Protein AF-A0A402ADV4-F1 (afdb_monomer)

Sequence (182 aa):
MGKEIWRKRLAYVRDQWCAYPAPERFPRTRKFWLVTGLITLAVICFCIFYISYMGARHVAFQTNAEDFGIMDQSIWNTAHGNLLHDTICNILNDTNCASPNGYVRFAIHLEPILFPISWLYLIWSDPRILFVVQTVIVALGAYPAYWLARLRLRNEWLAGAFALLYLIYPASYRLRRQISMR

Nearest PDB structures (foldseek):
  4bjn-assembly4_E  TM=2.675E-01  e=9.757E+00  Melampsora lini

Structure (mmCIF, N/CA/C/O backbone):
data_AF-A0A402ADV4-F1
#
_entry.id   AF-A0A402ADV4-F1
#
loop_
_atom_site.group_PDB
_atom_site.id
_atom_site.type_symbol
_atom_site.label_atom_id
_atom_site.label_alt_id
_atom_site.label_comp_id
_atom_site.label_asym_id
_atom_site.label_entity_id
_atom_site.label_seq_id
_atom_site.pdbx_PDB_ins_code
_atom_site.Cartn_x
_atom_site.Cartn_y
_atom_site.Cartn_z
_atom_site.occupancy
_atom_site.B_iso_or_equiv
_atom_site.auth_seq_id
_atom_site.auth_comp_id
_atom_site.auth_asym_id
_atom_site.auth_atom_id
_atom_site.pdbx_PDB_model_num
ATOM 1 N N . MET A 1 1 ? 11.167 42.720 13.199 1.00 60.47 1 MET A N 1
ATOM 2 C CA . MET A 1 1 ? 10.106 41.790 13.660 1.00 60.47 1 MET A CA 1
ATOM 3 C C . MET A 1 1 ? 10.419 41.375 15.098 1.00 60.47 1 MET A C 1
ATOM 5 O O . MET A 1 1 ? 11.482 40.816 15.329 1.00 60.47 1 MET A O 1
ATOM 9 N N . GLY A 1 2 ? 9.600 41.782 16.076 1.00 80.44 2 GLY A N 1
ATOM 10 C CA . GLY A 1 2 ? 9.984 41.815 17.499 1.00 80.44 2 GLY A CA 1
ATOM 11 C C . GLY A 1 2 ? 9.963 40.457 18.212 1.00 80.44 2 GLY A C 1
ATOM 12 O O . GLY A 1 2 ? 9.077 39.640 17.965 1.00 80.44 2 GLY A O 1
ATOM 13 N N . LYS A 1 3 ? 10.912 40.242 19.137 1.00 77.81 3 LYS A N 1
ATOM 14 C CA . LYS A 1 3 ? 11.055 39.034 19.984 1.00 77.81 3 LYS A CA 1
ATOM 15 C C . LYS A 1 3 ? 9.744 38.605 20.667 1.00 77.81 3 LYS A C 1
ATOM 17 O O . LYS A 1 3 ? 9.488 37.414 20.818 1.00 77.81 3 LYS A O 1
ATOM 22 N N . GLU A 1 4 ? 8.883 39.564 20.998 1.00 80.44 4 GLU A N 1
ATOM 23 C CA . GLU A 1 4 ? 7.564 39.336 21.600 1.00 80.44 4 GLU A CA 1
ATOM 24 C C . GLU A 1 4 ? 6.591 38.548 20.703 1.00 80.44 4 GLU A C 1
ATOM 26 O O . GLU A 1 4 ? 5.821 37.723 21.193 1.00 80.44 4 GLU A O 1
ATOM 31 N N . ILE A 1 5 ? 6.652 38.720 19.378 1.00 84.94 5 ILE A N 1
ATOM 32 C CA . ILE A 1 5 ? 5.797 37.973 18.438 1.00 84.94 5 ILE A CA 1
ATOM 33 C C . ILE A 1 5 ? 6.217 36.500 18.396 1.00 84.94 5 ILE A C 1
ATOM 35 O O . ILE A 1 5 ? 5.371 35.605 18.433 1.00 84.94 5 ILE A O 1
ATOM 39 N N . TRP A 1 6 ? 7.526 36.242 18.364 1.00 84.31 6 TRP A N 1
ATOM 40 C CA . TRP A 1 6 ? 8.075 34.885 18.377 1.00 84.31 6 TRP A CA 1
ATOM 41 C C . TRP A 1 6 ? 7.758 34.152 19.676 1.00 84.31 6 TRP A C 1
ATOM 43 O O . TRP A 1 6 ? 7.373 32.987 19.647 1.00 84.31 6 TRP A O 1
ATOM 53 N N . ARG A 1 7 ? 7.822 34.855 20.808 1.00 83.50 7 ARG A N 1
ATOM 54 C CA . ARG A 1 7 ? 7.478 34.309 22.123 1.00 83.50 7 ARG A CA 1
ATOM 55 C C . ARG A 1 7 ? 5.999 33.913 22.218 1.00 83.50 7 ARG A C 1
ATOM 57 O O . ARG A 1 7 ? 5.700 32.818 22.688 1.00 83.50 7 ARG A O 1
ATOM 64 N N . LYS A 1 8 ? 5.084 34.741 21.697 1.00 81.56 8 LYS A N 1
ATOM 65 C CA . LYS A 1 8 ? 3.647 34.414 21.616 1.00 81.56 8 LYS A CA 1
ATOM 66 C C . LYS A 1 8 ? 3.360 33.247 20.672 1.00 81.56 8 LYS A C 1
ATOM 68 O O . LYS A 1 8 ? 2.574 32.375 21.022 1.00 81.56 8 LYS A O 1
ATOM 73 N N . ARG A 1 9 ? 4.015 33.191 19.505 1.00 83.25 9 ARG A N 1
ATOM 74 C CA . ARG A 1 9 ? 3.869 32.067 18.562 1.00 83.25 9 ARG A CA 1
ATOM 75 C C . ARG A 1 9 ? 4.364 30.753 19.157 1.00 83.25 9 ARG A C 1
ATOM 77 O O . ARG A 1 9 ? 3.672 29.753 19.040 1.00 83.25 9 ARG A O 1
ATOM 84 N N . LEU A 1 10 ? 5.515 30.757 19.826 1.00 84.88 10 LEU A N 1
ATOM 85 C CA . LEU A 1 10 ? 6.048 29.566 20.491 1.00 84.88 10 LEU A CA 1
ATOM 86 C C . LEU A 1 10 ? 5.144 29.098 21.636 1.00 84.88 10 LEU A C 1
ATOM 88 O O . LEU A 1 10 ? 4.907 27.902 21.760 1.00 84.88 10 LEU A O 1
ATOM 92 N N . ALA A 1 11 ? 4.601 30.026 22.430 1.00 79.31 11 ALA A N 1
ATOM 93 C CA . ALA A 1 11 ? 3.640 29.700 23.481 1.00 79.31 11 ALA A CA 1
ATOM 94 C C . ALA A 1 11 ? 2.332 29.132 22.910 1.00 79.31 11 ALA A C 1
ATOM 96 O O . ALA A 1 11 ? 1.868 28.107 23.388 1.00 79.31 11 ALA A O 1
ATOM 97 N N . TYR A 1 12 ? 1.787 29.734 21.849 1.00 78.31 12 TYR A N 1
ATOM 98 C CA . TYR A 1 12 ? 0.582 29.242 21.177 1.00 78.31 12 TYR A CA 1
ATOM 99 C C . TYR A 1 12 ? 0.785 27.846 20.581 1.00 78.31 12 TYR A C 1
ATOM 101 O O . TYR A 1 12 ? -0.037 26.963 20.791 1.00 78.31 12 TYR A O 1
ATOM 109 N N . VAL A 1 13 ? 1.908 27.628 19.887 1.00 76.94 13 VAL A N 1
ATOM 110 C CA . VAL A 1 13 ? 2.266 26.316 19.339 1.00 76.94 13 VAL A CA 1
ATOM 111 C C . VAL A 1 13 ? 2.387 25.306 20.477 1.00 76.94 13 VAL A C 1
ATOM 113 O O . VAL A 1 13 ? 1.704 24.289 20.445 1.00 76.94 13 VAL A O 1
ATOM 116 N N . ARG A 1 14 ? 3.174 25.597 21.520 1.00 75.19 14 ARG A N 1
ATOM 117 C CA . ARG A 1 14 ? 3.322 24.728 22.699 1.00 75.19 14 ARG A CA 1
ATOM 118 C C . ARG A 1 14 ? 1.971 24.382 23.328 1.00 75.19 14 ARG A C 1
ATOM 120 O O . ARG A 1 14 ? 1.709 23.210 23.564 1.00 75.19 14 ARG A O 1
ATOM 127 N N . ASP A 1 15 ? 1.121 25.372 23.570 1.00 74.12 15 ASP A N 1
ATOM 128 C CA . ASP A 1 15 ? -0.180 25.165 24.205 1.00 74.12 15 ASP A CA 1
ATOM 129 C C . ASP A 1 15 ? -1.119 24.352 23.299 1.00 74.12 15 ASP A C 1
ATOM 131 O O . ASP A 1 15 ? -1.855 23.507 23.795 1.00 74.12 15 ASP A O 1
ATOM 135 N N . GLN A 1 16 ? -1.034 24.505 21.974 1.00 69.38 16 GLN A N 1
ATOM 136 C CA . GLN A 1 16 ? -1.775 23.683 21.013 1.00 69.38 16 GLN A CA 1
ATOM 137 C C . GLN A 1 16 ? -1.302 22.218 21.002 1.00 69.38 16 GLN A C 1
ATOM 139 O O . GLN A 1 16 ? -2.129 21.315 20.875 1.00 69.38 16 GLN A O 1
ATOM 144 N N . TRP A 1 17 ? -0.002 21.966 21.196 1.00 60.28 17 TRP A N 1
ATOM 145 C CA . TRP A 1 17 ? 0.539 20.614 21.401 1.00 60.28 17 TRP A CA 1
ATOM 146 C C . TRP A 1 17 ? 0.170 20.039 22.780 1.00 60.28 17 TRP A C 1
ATOM 148 O O . TRP A 1 17 ? -0.055 18.837 22.891 1.00 60.28 17 TRP A O 1
ATOM 158 N N . CYS A 1 18 ? 0.060 20.873 23.819 1.00 62.59 18 CYS A N 1
ATOM 159 C CA . CYS A 1 18 ? -0.344 20.462 25.169 1.00 62.59 18 CYS A CA 1
ATOM 160 C C . CYS A 1 18 ? -1.867 20.295 25.343 1.00 62.59 18 CY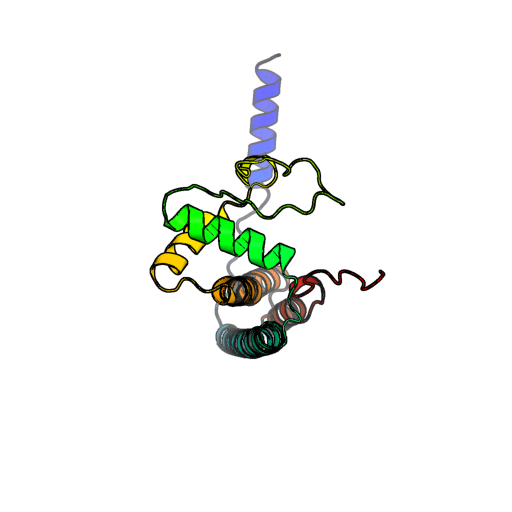S A C 1
ATOM 162 O O . CYS A 1 18 ? -2.293 19.571 26.240 1.00 62.59 18 CYS A O 1
ATOM 164 N N . ALA A 1 19 ? -2.688 20.930 24.501 1.00 64.50 19 ALA A N 1
ATOM 165 C CA . ALA A 1 19 ? -4.151 20.894 24.585 1.00 64.50 19 ALA A CA 1
ATOM 166 C C . ALA A 1 19 ? -4.765 19.540 24.193 1.00 64.50 19 ALA A C 1
ATOM 168 O O . ALA A 1 19 ? -5.925 19.280 24.509 1.00 64.50 19 ALA A O 1
ATOM 169 N N . TYR A 1 20 ? -4.004 18.668 23.528 1.00 59.59 20 TYR A N 1
ATOM 170 C CA . TYR A 1 20 ? -4.417 17.296 23.252 1.00 59.59 20 TYR A CA 1
ATOM 171 C C . TYR A 1 20 ? -3.777 16.360 24.281 1.00 59.59 20 TYR A C 1
ATOM 173 O O . TYR A 1 20 ? -2.652 15.904 24.057 1.00 59.59 20 TYR A O 1
ATOM 181 N N . PRO A 1 21 ? -4.457 16.050 25.406 1.00 66.69 21 PRO A N 1
ATOM 182 C CA . PRO A 1 21 ? -3.961 15.030 26.317 1.00 66.69 21 PRO A CA 1
ATOM 183 C C . PRO A 1 21 ? -3.750 13.728 25.541 1.00 66.69 21 PRO A C 1
ATOM 185 O O . PRO A 1 21 ? -4.527 13.395 24.638 1.00 66.69 21 PRO A O 1
ATOM 188 N N . ALA A 1 22 ? -2.682 13.000 25.879 1.00 70.25 22 ALA A N 1
ATOM 189 C CA . ALA A 1 22 ? -2.403 11.709 25.265 1.00 70.25 22 ALA A CA 1
ATOM 190 C C . ALA A 1 22 ? -3.669 10.839 25.353 1.00 70.25 22 ALA A C 1
ATOM 192 O O . ALA A 1 22 ? -4.237 10.705 26.441 1.00 70.25 22 ALA A O 1
ATOM 193 N N . PRO A 1 23 ? -4.158 10.282 24.232 1.00 72.75 23 PRO A N 1
ATOM 194 C CA . PRO A 1 23 ? -5.447 9.622 24.235 1.00 72.75 23 PRO A CA 1
ATOM 195 C C . PRO A 1 23 ? -5.387 8.406 25.160 1.00 72.75 23 PRO A C 1
ATOM 197 O O . PRO A 1 23 ? -4.481 7.574 25.057 1.00 72.75 23 PRO A O 1
ATOM 200 N N . GLU A 1 24 ? -6.345 8.315 26.083 1.00 80.62 24 GLU A N 1
ATOM 201 C CA . GLU A 1 24 ? -6.355 7.244 27.076 1.00 80.62 24 GLU A CA 1
ATOM 202 C C . GLU A 1 24 ? -6.342 5.878 26.391 1.00 80.62 24 GLU A C 1
ATOM 204 O O . GLU A 1 24 ? -7.174 5.584 25.523 1.00 80.62 24 GLU A O 1
ATOM 209 N N . ARG A 1 25 ? -5.402 5.022 26.796 1.00 76.69 25 ARG A N 1
ATOM 210 C CA . ARG A 1 25 ? -5.227 3.695 26.204 1.00 76.69 25 ARG A CA 1
ATOM 211 C C . ARG A 1 25 ? -6.492 2.865 26.415 1.00 76.69 25 ARG A C 1
ATOM 213 O O . ARG A 1 25 ? -6.890 2.605 27.543 1.00 76.69 25 ARG A O 1
ATOM 220 N N . PHE A 1 26 ? -7.105 2.403 25.327 1.00 82.12 26 PHE A N 1
ATOM 221 C CA . PHE A 1 26 ? -8.254 1.501 25.408 1.00 82.12 26 PHE A CA 1
ATOM 222 C C . PHE A 1 26 ? -7.762 0.044 25.573 1.00 82.12 26 PHE A C 1
ATOM 224 O O . PHE A 1 26 ? -6.976 -0.420 24.734 1.00 82.12 26 PHE A O 1
ATOM 231 N N . PRO A 1 27 ? -8.166 -0.696 26.625 1.00 88.31 27 PRO A N 1
ATOM 232 C CA . PRO A 1 27 ? -7.537 -1.962 27.024 1.00 88.31 27 PRO A CA 1
ATOM 233 C C . PRO A 1 27 ? -7.735 -3.065 25.984 1.00 88.31 27 PRO A C 1
ATOM 235 O O . PRO A 1 27 ? -8.811 -3.181 25.409 1.00 88.31 27 PRO A O 1
ATOM 238 N N . ARG A 1 28 ? -6.725 -3.903 25.728 1.00 90.81 28 ARG A N 1
ATOM 239 C CA . ARG A 1 28 ? -6.827 -5.023 24.771 1.00 90.81 28 ARG A CA 1
ATOM 240 C C . ARG A 1 28 ? -7.586 -6.197 25.397 1.00 90.81 28 ARG A C 1
ATOM 242 O O . ARG A 1 28 ? -7.002 -7.026 26.084 1.00 90.81 28 ARG A O 1
ATOM 249 N N . THR A 1 29 ? -8.895 -6.249 25.174 1.00 93.94 29 THR A N 1
ATOM 250 C CA . THR A 1 29 ? -9.775 -7.326 25.661 1.00 93.94 29 THR A CA 1
ATOM 251 C C . THR A 1 29 ? -9.764 -8.547 24.727 1.00 93.94 29 THR A C 1
ATOM 253 O O . THR A 1 29 ? -9.159 -8.525 23.657 1.00 93.94 29 THR A O 1
ATOM 256 N N . ARG A 1 30 ? -10.489 -9.624 25.070 1.00 94.62 30 ARG A N 1
ATOM 257 C CA . ARG A 1 30 ? -10.718 -10.749 24.135 1.00 94.62 30 ARG A CA 1
ATOM 258 C C . ARG A 1 30 ? -11.369 -10.288 22.824 1.00 94.62 30 ARG A C 1
ATOM 260 O O . ARG A 1 30 ? -10.977 -10.749 21.758 1.00 94.62 30 ARG A O 1
ATOM 267 N N . LYS A 1 31 ? -12.304 -9.328 22.894 1.00 95.06 31 LYS A N 1
ATOM 268 C CA . LYS A 1 31 ? -12.960 -8.738 21.713 1.00 95.06 31 LYS A CA 1
ATOM 269 C C . LYS A 1 31 ? -11.948 -8.083 20.777 1.00 95.06 31 LYS A C 1
ATOM 271 O O . LYS A 1 31 ? -12.062 -8.237 19.570 1.00 95.06 31 LYS A O 1
ATOM 276 N N . PHE A 1 32 ? -10.931 -7.416 21.329 1.00 95.38 32 PHE A N 1
ATOM 277 C CA . PHE A 1 32 ? -9.872 -6.804 20.527 1.00 95.38 32 PHE A CA 1
ATOM 278 C C . PHE A 1 32 ? -9.153 -7.840 19.659 1.00 95.38 32 PHE A C 1
ATOM 280 O O . PHE A 1 32 ? -8.979 -7.605 18.465 1.00 95.38 32 PHE A O 1
ATOM 287 N N . TRP A 1 33 ? -8.767 -8.981 20.233 1.00 96.94 33 TRP A N 1
ATOM 288 C CA . TRP A 1 33 ? -8.066 -10.036 19.498 1.00 96.94 33 TRP A CA 1
ATOM 289 C C . TRP A 1 33 ? -8.965 -10.740 18.484 1.00 96.94 33 TRP A C 1
ATOM 291 O O . TRP A 1 33 ? -8.530 -10.968 17.360 1.00 96.94 33 TRP A O 1
ATOM 301 N N . LEU A 1 34 ? -10.228 -11.002 18.839 1.00 97.88 34 LEU A N 1
ATOM 302 C CA . LEU A 1 34 ? -11.211 -11.566 17.911 1.00 97.88 34 LEU A CA 1
ATOM 303 C C . LEU A 1 34 ? -11.426 -10.656 16.697 1.00 97.88 34 LEU A C 1
ATOM 305 O O . LEU A 1 34 ? -11.289 -11.105 15.565 1.00 97.88 34 LEU A O 1
ATOM 309 N N . VAL A 1 35 ? -11.696 -9.366 16.919 1.00 97.31 35 VAL A N 1
ATOM 310 C CA . VAL A 1 35 ? -11.907 -8.409 15.822 1.00 97.31 35 VAL A CA 1
ATOM 311 C C . VAL A 1 35 ? -10.633 -8.220 15.000 1.00 97.31 35 VAL A C 1
ATOM 313 O O . VAL A 1 35 ? -10.707 -8.166 13.778 1.00 97.31 35 VAL A O 1
ATOM 316 N N . THR A 1 36 ? -9.460 -8.190 15.638 1.00 97.38 36 THR A N 1
ATOM 317 C CA . THR A 1 36 ? -8.183 -8.127 14.909 1.00 97.38 36 THR A CA 1
ATOM 318 C C . THR A 1 36 ? -8.008 -9.349 14.011 1.00 97.38 36 THR A C 1
ATOM 320 O O . THR A 1 36 ? -7.663 -9.182 12.849 1.00 97.38 36 THR A O 1
ATOM 323 N N . GLY A 1 37 ? -8.313 -10.555 14.502 1.00 98.25 37 GLY A N 1
ATOM 324 C CA . GLY A 1 37 ? -8.269 -11.779 13.698 1.00 98.25 37 GLY A CA 1
ATOM 325 C C . GLY A 1 37 ? -9.229 -11.744 12.505 1.00 98.25 37 GLY A C 1
ATOM 326 O O . GLY A 1 37 ? -8.840 -12.119 11.401 1.00 98.25 37 GLY A O 1
ATOM 327 N N . LEU A 1 38 ? -10.447 -11.221 12.690 1.00 98.25 38 LEU A N 1
ATOM 328 C CA . LEU A 1 38 ? -11.406 -11.027 11.594 1.00 98.25 38 LEU A CA 1
ATOM 329 C C . LEU A 1 38 ? -10.898 -10.020 10.550 1.00 98.25 38 LEU A C 1
ATOM 331 O O . LEU A 1 38 ? -11.041 -10.254 9.353 1.00 98.25 38 LEU A O 1
ATOM 335 N N . ILE A 1 39 ? -10.269 -8.926 10.988 1.00 98.00 39 ILE A N 1
ATOM 336 C CA . ILE A 1 39 ? -9.648 -7.945 10.086 1.00 98.00 39 ILE A CA 1
ATOM 337 C C . ILE A 1 39 ? -8.476 -8.578 9.337 1.00 98.00 39 ILE A C 1
ATOM 339 O O . ILE A 1 39 ? -8.375 -8.403 8.128 1.00 98.00 39 ILE A O 1
ATOM 343 N N . THR A 1 40 ? -7.614 -9.340 10.013 1.00 98.44 40 THR A N 1
ATOM 344 C CA . THR A 1 40 ? -6.503 -10.051 9.367 1.00 98.44 40 THR A CA 1
ATOM 345 C C . THR A 1 40 ? -7.014 -11.017 8.304 1.00 98.44 40 THR A C 1
ATOM 347 O O . THR A 1 40 ? -6.478 -11.032 7.198 1.00 98.44 40 THR A O 1
ATOM 350 N N . LEU A 1 41 ? -8.079 -11.770 8.592 1.00 98.44 41 LEU A N 1
ATOM 351 C CA . LEU A 1 41 ? -8.715 -12.638 7.604 1.00 98.44 41 LEU A CA 1
ATOM 352 C C . LEU A 1 41 ? -9.226 -11.832 6.401 1.00 98.44 41 LEU A C 1
ATOM 354 O O . LEU A 1 41 ? -8.930 -12.187 5.264 1.00 98.44 41 LEU A O 1
ATOM 358 N N . ALA A 1 42 ? -9.925 -10.719 6.639 1.00 97.62 42 ALA A N 1
ATOM 359 C CA . ALA A 1 42 ? -10.413 -9.850 5.570 1.00 97.62 42 ALA A CA 1
ATOM 360 C C . ALA A 1 42 ? -9.272 -9.263 4.718 1.00 97.62 42 ALA A C 1
ATOM 362 O O . ALA A 1 42 ? -9.386 -9.227 3.496 1.00 97.62 42 ALA A O 1
ATOM 363 N N . VAL A 1 43 ? -8.159 -8.861 5.340 1.00 98.12 43 VAL A N 1
ATOM 364 C CA . VAL A 1 43 ? -6.940 -8.390 4.661 1.00 98.12 43 VAL A CA 1
ATOM 365 C C . VAL A 1 43 ? -6.345 -9.486 3.777 1.00 98.12 43 VAL A C 1
ATOM 367 O O . VAL A 1 43 ? -6.018 -9.223 2.623 1.00 98.12 43 VAL A O 1
ATOM 370 N N . ILE A 1 44 ? -6.244 -10.722 4.276 1.00 98.38 44 ILE A N 1
ATOM 371 C CA . ILE A 1 44 ? -5.740 -11.860 3.494 1.00 98.38 44 ILE A CA 1
ATOM 372 C C . ILE A 1 44 ? -6.659 -12.134 2.298 1.00 98.38 44 ILE A C 1
ATOM 374 O O . ILE A 1 44 ? -6.177 -12.227 1.170 1.00 98.38 44 ILE A O 1
ATOM 378 N N . CYS A 1 45 ? -7.975 -12.208 2.518 1.00 97.75 45 CYS A N 1
ATOM 379 C CA . CYS A 1 45 ? -8.950 -12.406 1.446 1.00 97.75 45 CYS A CA 1
ATOM 380 C C . CYS A 1 45 ? -8.882 -11.288 0.397 1.00 97.75 45 CYS A C 1
ATOM 382 O O . CYS A 1 45 ? -8.906 -11.573 -0.798 1.00 97.75 45 CYS A O 1
ATOM 384 N N . PHE A 1 46 ? -8.751 -10.032 0.834 1.00 96.31 46 PHE A N 1
ATOM 385 C CA . PHE A 1 46 ? -8.585 -8.877 -0.044 1.00 96.31 46 PHE A CA 1
ATOM 386 C C . PHE A 1 46 ? -7.323 -9.009 -0.905 1.00 96.31 46 PHE A C 1
ATOM 388 O O . PHE A 1 46 ? -7.402 -8.876 -2.125 1.00 96.31 46 PHE A O 1
ATOM 395 N N . CYS A 1 47 ? -6.176 -9.320 -0.293 1.00 97.25 47 CYS A N 1
ATOM 396 C CA . CYS A 1 47 ? -4.919 -9.505 -1.015 1.00 97.25 47 CYS A CA 1
ATOM 397 C C . CYS A 1 47 ? -5.018 -10.626 -2.050 1.00 97.25 47 CYS A C 1
ATOM 399 O O . CYS A 1 47 ? -4.668 -10.405 -3.204 1.00 97.25 47 CYS A O 1
ATOM 401 N N . ILE A 1 48 ? -5.529 -11.799 -1.660 1.00 98.00 48 ILE A N 1
ATOM 402 C CA . ILE A 1 48 ? -5.702 -12.938 -2.573 1.00 98.00 48 ILE A CA 1
ATOM 403 C C . ILE A 1 48 ? -6.579 -12.527 -3.756 1.00 98.00 48 ILE A C 1
ATOM 405 O O . ILE A 1 48 ? -6.173 -12.683 -4.904 1.00 98.00 48 ILE A O 1
ATOM 409 N N . PHE A 1 49 ? -7.748 -11.943 -3.484 1.00 96.25 49 PHE A N 1
ATOM 410 C CA . PHE A 1 49 ? -8.680 -11.532 -4.526 1.00 96.25 49 PHE A CA 1
ATOM 411 C C . PHE A 1 49 ? -8.048 -10.541 -5.513 1.00 96.25 49 PHE A C 1
ATOM 413 O O . PHE A 1 49 ? -8.070 -10.783 -6.720 1.00 96.25 49 PHE A O 1
ATOM 420 N N . TYR A 1 50 ? -7.453 -9.448 -5.023 1.00 95.19 50 TYR A N 1
ATOM 421 C CA . TYR A 1 50 ? -6.925 -8.395 -5.895 1.00 95.19 50 TYR A CA 1
ATOM 422 C C . TYR A 1 50 ? -5.643 -8.798 -6.621 1.00 95.19 50 TYR A C 1
ATOM 424 O O . TYR A 1 50 ? -5.491 -8.449 -7.790 1.00 95.19 50 TYR A O 1
ATOM 432 N N . ILE A 1 51 ? -4.755 -9.569 -5.990 1.00 96.25 51 ILE A N 1
ATOM 433 C CA . ILE A 1 51 ? -3.552 -10.090 -6.653 1.00 96.25 51 ILE A CA 1
ATOM 434 C C . ILE A 1 51 ? -3.949 -11.058 -7.769 1.00 96.25 51 ILE A C 1
ATOM 436 O O . ILE A 1 51 ? -3.449 -10.930 -8.886 1.00 96.25 51 ILE A O 1
ATOM 440 N N . SER A 1 52 ? -4.879 -11.985 -7.514 1.00 96.81 52 SER A N 1
ATOM 441 C CA . SER A 1 52 ? -5.370 -12.907 -8.544 1.00 96.81 52 SER A CA 1
ATOM 442 C C . SER A 1 52 ? -6.092 -12.172 -9.673 1.00 96.81 52 SER A C 1
ATOM 444 O O . SER A 1 52 ? -5.845 -12.456 -10.844 1.00 96.81 52 SER A O 1
ATOM 446 N N . TYR A 1 53 ? -6.938 -11.194 -9.343 1.00 95.31 53 TYR A N 1
ATOM 447 C CA . TYR A 1 53 ? -7.653 -10.383 -10.328 1.00 95.31 53 TYR A CA 1
ATOM 448 C C . TYR A 1 53 ? -6.700 -9.569 -11.213 1.00 95.31 53 TYR A C 1
ATOM 450 O O . TYR A 1 53 ? -6.804 -9.604 -12.439 1.00 95.31 53 TYR A O 1
ATOM 458 N N . MET A 1 54 ? -5.739 -8.864 -10.611 1.00 93.88 54 MET A N 1
ATOM 459 C CA . MET A 1 54 ? -4.743 -8.090 -11.355 1.00 93.88 54 MET A CA 1
ATOM 460 C C . MET A 1 54 ? -3.817 -8.992 -12.168 1.00 93.88 54 MET A C 1
ATOM 462 O O . MET A 1 54 ? -3.522 -8.667 -13.315 1.00 93.88 54 MET A O 1
ATOM 466 N N . GLY A 1 55 ? -3.433 -10.151 -11.628 1.00 95.38 55 GLY A N 1
ATOM 467 C CA . GLY A 1 55 ? -2.674 -11.166 -12.353 1.00 95.38 55 GLY A CA 1
ATOM 468 C C . GLY A 1 55 ? -3.406 -11.651 -13.605 1.00 95.38 55 GLY A C 1
ATOM 469 O O . GLY A 1 55 ? -2.820 -11.648 -14.685 1.00 95.38 55 GLY A O 1
ATOM 470 N N . ALA A 1 56 ? -4.698 -11.979 -13.490 1.00 96.12 56 ALA A N 1
ATOM 471 C CA . ALA A 1 56 ? -5.533 -12.388 -14.621 1.00 96.12 56 ALA A CA 1
ATOM 472 C C . ALA A 1 56 ? -5.635 -11.292 -15.694 1.00 96.12 56 ALA A C 1
ATOM 474 O O . ALA A 1 56 ? -5.508 -11.569 -16.885 1.00 96.12 56 ALA A O 1
ATOM 475 N N . ARG A 1 57 ? -5.797 -10.028 -15.284 1.00 94.06 57 ARG A N 1
ATOM 476 C CA . ARG A 1 57 ? -5.802 -8.893 -16.219 1.00 94.06 57 ARG A CA 1
ATOM 477 C C . ARG A 1 57 ? -4.455 -8.684 -16.895 1.00 94.06 57 ARG A C 1
ATOM 479 O O . ARG A 1 57 ? -4.425 -8.378 -18.081 1.00 94.06 57 ARG A O 1
ATOM 486 N N . HIS A 1 58 ? -3.359 -8.840 -16.16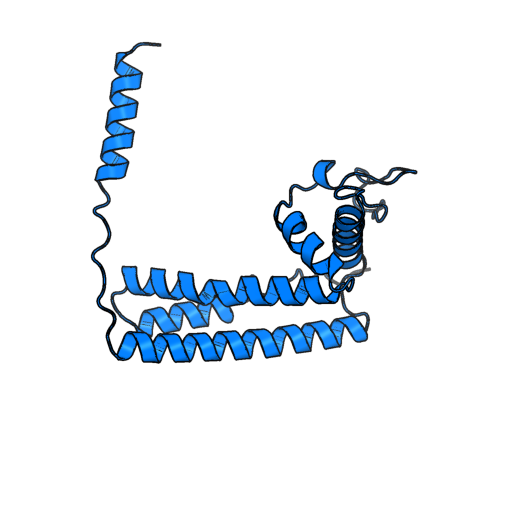0 1.00 93.44 58 HIS A N 1
ATOM 487 C CA . HIS A 1 58 ? -2.014 -8.653 -16.689 1.00 93.44 58 HIS A CA 1
ATOM 488 C C . HIS A 1 58 ? -1.686 -9.692 -17.767 1.00 93.44 58 HIS A C 1
ATOM 490 O O . HIS A 1 58 ? -1.256 -9.320 -18.854 1.00 93.44 58 HIS A O 1
ATOM 496 N N . VAL A 1 59 ? -1.981 -10.977 -17.524 1.00 95.06 59 VAL A N 1
ATOM 497 C CA . VAL A 1 59 ? -1.771 -12.030 -18.539 1.00 95.06 59 VAL A CA 1
ATOM 498 C C . VAL A 1 59 ? -2.732 -11.919 -19.727 1.00 95.06 59 VAL A C 1
ATOM 500 O O . VAL A 1 59 ? -2.414 -12.391 -20.812 1.00 95.06 59 VAL A O 1
ATOM 503 N N . ALA A 1 60 ? -3.883 -11.266 -19.545 1.00 95.50 60 ALA A N 1
ATOM 504 C CA . ALA A 1 60 ? -4.817 -10.934 -20.619 1.00 95.50 60 ALA A CA 1
ATOM 505 C C . ALA A 1 60 ? -4.470 -9.621 -21.353 1.00 95.50 60 ALA A C 1
ATOM 507 O O . ALA A 1 60 ? -5.267 -9.164 -22.170 1.00 95.50 60 ALA A O 1
ATOM 508 N N . PHE A 1 61 ? -3.326 -8.988 -21.052 1.00 91.94 61 PHE A N 1
ATOM 509 C CA . PHE A 1 61 ? -2.907 -7.690 -21.604 1.00 91.94 61 PHE A CA 1
ATOM 510 C C . PHE A 1 61 ? -3.912 -6.548 -21.362 1.00 91.94 61 PHE A C 1
ATOM 512 O O . PHE A 1 61 ? -3.996 -5.590 -22.122 1.00 91.94 61 PHE A O 1
ATOM 519 N N . GLN A 1 62 ? -4.678 -6.630 -20.272 1.00 91.56 62 GLN A N 1
ATOM 520 C CA . GLN A 1 62 ? -5.688 -5.642 -19.880 1.00 91.56 62 GLN A CA 1
ATOM 521 C C . GLN A 1 62 ? -5.188 -4.657 -18.811 1.00 91.56 62 GLN A C 1
ATOM 523 O O . GLN A 1 62 ? -6.000 -3.990 -18.163 1.00 91.56 62 GLN A O 1
ATOM 528 N N . THR A 1 63 ? -3.880 -4.587 -18.570 1.00 88.38 63 THR A N 1
ATOM 529 C CA . THR A 1 63 ? -3.244 -3.579 -17.706 1.00 88.38 63 THR A CA 1
ATOM 530 C C . THR A 1 63 ? -2.763 -2.390 -18.536 1.00 88.38 63 THR A C 1
ATOM 532 O O . THR A 1 63 ? -2.369 -2.573 -19.683 1.00 88.38 63 THR A O 1
ATOM 535 N N . ASN A 1 64 ? -2.762 -1.182 -17.963 1.00 85.19 64 ASN A N 1
ATOM 536 C CA . ASN A 1 64 ? -2.235 0.010 -18.638 1.00 85.19 64 ASN A CA 1
ATOM 537 C C . ASN A 1 64 ? -0.738 -0.171 -18.909 1.00 85.19 64 ASN A C 1
ATOM 539 O O . ASN A 1 64 ? 0.063 -0.100 -17.978 1.00 85.19 64 ASN A O 1
ATOM 543 N N . ALA A 1 65 ? -0.378 -0.421 -20.168 1.00 84.25 65 ALA A N 1
ATOM 544 C CA . ALA A 1 65 ? 1.000 -0.703 -20.559 1.00 84.25 65 ALA A CA 1
ATOM 545 C C . ALA A 1 65 ? 1.931 0.490 -20.304 1.00 84.25 65 ALA A C 1
ATOM 547 O O . ALA A 1 65 ? 3.056 0.288 -19.865 1.00 84.25 65 ALA A O 1
ATOM 548 N N . GLU A 1 66 ? 1.445 1.714 -20.527 1.00 86.00 66 GLU A N 1
ATOM 549 C CA . GLU A 1 66 ? 2.204 2.942 -20.281 1.00 86.00 66 GLU A CA 1
ATOM 550 C C . GLU A 1 66 ? 2.557 3.088 -18.793 1.00 86.00 66 GLU A C 1
ATOM 552 O O . GLU A 1 66 ? 3.734 3.066 -18.442 1.00 86.00 66 GLU A O 1
ATOM 557 N N . ASP A 1 67 ? 1.548 3.133 -17.913 1.00 85.62 67 ASP A N 1
ATOM 558 C CA . ASP A 1 67 ? 1.752 3.277 -16.464 1.00 85.62 67 ASP A CA 1
ATOM 559 C C . ASP A 1 67 ? 2.654 2.166 -15.899 1.00 85.62 67 ASP A C 1
ATOM 561 O O . ASP A 1 67 ? 3.590 2.440 -15.151 1.00 85.62 67 ASP A O 1
ATOM 565 N N . PHE A 1 68 ? 2.381 0.901 -16.244 1.00 88.81 68 PHE A N 1
ATOM 566 C CA . PHE A 1 68 ? 3.176 -0.224 -15.742 1.00 88.81 68 PHE A CA 1
ATOM 567 C C . PHE A 1 68 ? 4.597 -0.211 -16.294 1.00 88.81 68 PHE A C 1
ATOM 569 O O . PHE A 1 68 ? 5.530 -0.440 -15.532 1.00 88.81 68 PHE A O 1
ATOM 576 N N . GLY A 1 69 ? 4.762 0.058 -17.589 1.00 91.19 69 GLY A N 1
ATOM 577 C CA . GLY A 1 69 ? 6.063 0.049 -18.249 1.00 91.19 69 GLY A CA 1
ATOM 578 C C . GLY A 1 69 ? 6.983 1.139 -17.717 1.00 91.19 69 GLY A C 1
ATOM 579 O O . GLY A 1 69 ? 8.149 0.864 -17.453 1.00 91.19 69 GLY A O 1
ATOM 580 N N . ILE A 1 70 ? 6.456 2.346 -17.495 1.00 91.56 70 ILE A N 1
ATOM 581 C CA . ILE A 1 70 ? 7.223 3.450 -16.907 1.00 91.56 70 ILE A CA 1
ATOM 582 C C . ILE A 1 70 ? 7.705 3.073 -15.500 1.00 91.56 70 ILE A C 1
ATOM 584 O O . ILE A 1 70 ? 8.885 3.200 -15.190 1.00 91.56 70 ILE A O 1
ATOM 588 N N . MET A 1 71 ? 6.814 2.558 -14.647 1.00 92.44 71 MET A N 1
ATOM 589 C CA . MET A 1 71 ? 7.183 2.198 -13.271 1.00 92.44 71 MET A CA 1
ATOM 590 C C . MET A 1 71 ? 8.178 1.034 -13.226 1.00 92.44 71 MET A C 1
ATOM 592 O O . MET A 1 71 ? 9.135 1.073 -12.452 1.00 92.44 71 MET A O 1
ATOM 596 N N . ASP A 1 72 ? 7.976 0.022 -14.068 1.00 94.81 72 ASP A N 1
ATOM 597 C CA . ASP A 1 72 ? 8.865 -1.132 -14.196 1.00 94.81 72 ASP A CA 1
ATOM 598 C C . ASP A 1 72 ? 10.266 -0.714 -14.661 1.00 94.81 72 ASP A C 1
ATOM 600 O O . ASP A 1 72 ? 11.262 -1.060 -14.022 1.00 94.81 72 ASP A O 1
ATOM 604 N N . GLN A 1 73 ? 10.342 0.116 -15.707 1.00 94.25 73 GLN A N 1
ATOM 605 C CA . GLN A 1 73 ? 11.595 0.629 -16.252 1.00 94.25 73 GLN A CA 1
ATOM 606 C C . GLN A 1 73 ? 12.351 1.489 -15.233 1.00 94.25 73 GLN A C 1
ATOM 608 O O . GLN A 1 73 ? 13.534 1.243 -14.991 1.00 94.25 73 GLN A O 1
ATOM 613 N N . SER A 1 74 ? 11.673 2.442 -14.588 1.00 94.44 74 SER A N 1
ATOM 614 C CA . SER A 1 74 ? 12.248 3.282 -13.533 1.00 94.44 74 SER A CA 1
ATOM 615 C C . SER A 1 74 ?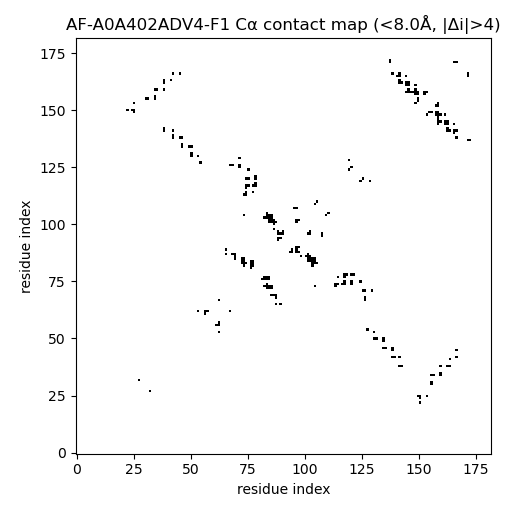 12.867 2.460 -12.405 1.00 94.44 74 SER A C 1
ATOM 617 O O . SER A 1 74 ? 13.982 2.741 -11.950 1.00 94.44 74 SER A O 1
ATOM 619 N N . ILE A 1 75 ? 12.148 1.442 -11.930 1.00 95.69 75 ILE A N 1
ATOM 620 C CA . ILE A 1 75 ? 12.585 0.608 -10.809 1.00 95.69 75 ILE A CA 1
ATOM 621 C C . ILE A 1 75 ? 13.743 -0.297 -11.230 1.00 95.69 75 ILE A C 1
ATOM 623 O O . ILE A 1 75 ? 14.746 -0.368 -10.514 1.00 95.69 75 ILE A O 1
ATOM 627 N N . TRP A 1 76 ? 13.641 -0.941 -12.394 1.00 96.12 76 TRP A N 1
ATOM 628 C CA . TRP A 1 76 ? 14.699 -1.796 -12.922 1.00 96.12 76 TRP A CA 1
ATOM 629 C C . TRP A 1 76 ? 15.988 -1.005 -13.163 1.00 96.12 76 TRP A C 1
ATOM 631 O O . TRP A 1 76 ? 17.048 -1.411 -12.690 1.00 96.12 76 TRP A O 1
ATOM 641 N N . ASN A 1 77 ? 15.906 0.167 -13.798 1.00 95.81 77 ASN A N 1
ATOM 642 C CA . ASN A 1 77 ? 17.062 1.033 -14.029 1.00 95.81 77 ASN A CA 1
ATOM 643 C C . ASN A 1 77 ? 17.698 1.484 -12.707 1.00 95.81 77 ASN A C 1
ATOM 645 O O . ASN A 1 77 ? 18.921 1.436 -12.565 1.00 95.81 77 ASN A O 1
ATOM 649 N N . THR A 1 78 ? 16.882 1.822 -11.703 1.00 95.62 78 THR A N 1
ATOM 650 C CA . THR A 1 78 ? 17.367 2.165 -10.355 1.00 95.62 78 THR A CA 1
ATOM 651 C C . THR A 1 78 ? 18.140 1.011 -9.721 1.00 95.62 78 THR A C 1
ATOM 653 O O . THR A 1 78 ? 19.222 1.233 -9.178 1.00 95.62 78 THR A O 1
ATOM 656 N N . ALA A 1 79 ? 17.632 -0.220 -9.834 1.00 95.88 79 ALA A N 1
ATOM 657 C CA . ALA A 1 79 ? 18.309 -1.415 -9.330 1.00 95.88 79 ALA A CA 1
ATOM 658 C C . ALA A 1 79 ? 19.656 -1.685 -10.037 1.00 95.88 79 ALA A C 1
ATOM 660 O O . ALA A 1 79 ? 20.544 -2.290 -9.441 1.00 95.88 79 ALA A O 1
ATOM 661 N N . HIS A 1 80 ? 19.831 -1.191 -11.268 1.00 95.31 80 HIS A N 1
ATOM 662 C CA . HIS A 1 80 ? 21.029 -1.375 -12.098 1.00 95.31 80 HIS A CA 1
ATOM 663 C C . HIS A 1 80 ? 21.917 -0.119 -12.202 1.00 95.31 80 HIS A C 1
ATOM 665 O O . HIS A 1 80 ? 22.809 -0.052 -13.045 1.00 95.31 80 HIS A O 1
ATOM 671 N N . GLY A 1 81 ? 21.710 0.875 -11.332 1.00 93.81 81 GLY A N 1
ATOM 672 C CA . GLY A 1 81 ? 22.588 2.045 -11.207 1.00 93.81 81 GLY A CA 1
ATOM 673 C C . GLY A 1 81 ? 22.219 3.251 -12.076 1.00 93.81 81 GLY A C 1
ATOM 674 O O . GLY A 1 81 ? 22.882 4.282 -11.977 1.00 93.81 81 GLY A O 1
ATOM 675 N N . ASN A 1 82 ? 21.147 3.174 -12.867 1.00 94.00 82 ASN A N 1
ATOM 676 C CA . ASN A 1 82 ? 20.603 4.305 -13.616 1.00 94.00 82 ASN A CA 1
ATOM 677 C C . ASN A 1 82 ? 19.343 4.844 -12.916 1.00 94.00 82 ASN A C 1
ATOM 679 O O . ASN A 1 82 ? 18.222 4.412 -13.169 1.00 94.00 82 ASN A O 1
ATOM 683 N N . LEU A 1 83 ? 19.534 5.744 -11.953 1.00 93.81 83 LEU A N 1
ATOM 684 C CA . LEU A 1 83 ? 18.488 6.152 -11.010 1.00 93.81 83 LEU A CA 1
ATOM 685 C C . LEU A 1 83 ? 17.246 6.736 -11.703 1.00 93.81 83 LEU A C 1
ATOM 687 O O . LEU A 1 83 ? 17.312 7.809 -12.299 1.00 93.81 83 LEU A O 1
ATOM 691 N N . LEU A 1 84 ? 16.107 6.053 -11.530 1.00 92.19 84 LEU A N 1
ATOM 692 C CA . LEU A 1 84 ? 14.767 6.461 -11.969 1.00 92.19 84 LEU A CA 1
ATOM 693 C C . LEU A 1 84 ? 14.727 6.975 -13.415 1.00 92.19 84 LEU A C 1
ATOM 695 O O . LEU A 1 84 ? 14.092 7.987 -13.706 1.00 92.19 84 LEU A O 1
ATOM 699 N N . HIS A 1 85 ? 15.470 6.325 -14.303 1.00 93.50 85 HIS A N 1
ATOM 700 C CA . HIS A 1 85 ? 15.552 6.719 -15.699 1.00 93.50 85 HIS A CA 1
ATOM 701 C C . HIS A 1 85 ? 14.461 6.039 -16.523 1.00 93.50 85 HIS A C 1
ATOM 703 O O . HIS A 1 85 ? 14.304 4.822 -16.442 1.00 93.50 85 HIS A O 1
ATOM 709 N N . ASP A 1 86 ? 13.785 6.804 -17.373 1.00 92.25 86 ASP A N 1
ATOM 710 C CA . ASP A 1 86 ? 12.709 6.339 -18.242 1.00 92.25 86 ASP A CA 1
ATOM 711 C C . ASP A 1 86 ? 12.975 6.744 -19.697 1.00 92.25 86 ASP A C 1
ATOM 713 O O . ASP A 1 86 ? 13.548 7.791 -19.993 1.00 92.25 86 ASP A O 1
ATOM 717 N N . THR A 1 87 ? 12.527 5.913 -20.630 1.00 90.62 87 THR A N 1
ATOM 718 C CA . THR A 1 87 ? 12.494 6.196 -22.073 1.00 90.62 87 THR A CA 1
ATOM 719 C C . THR A 1 87 ? 11.078 6.121 -22.638 1.00 90.62 87 THR A C 1
ATOM 721 O O . THR A 1 87 ? 10.852 6.513 -23.779 1.00 90.62 87 THR A O 1
ATOM 724 N N . ILE A 1 88 ? 10.126 5.581 -21.872 1.00 88.62 88 ILE A N 1
ATOM 725 C CA . ILE A 1 88 ? 8.715 5.516 -22.252 1.00 88.62 88 ILE A CA 1
ATOM 726 C C . ILE A 1 88 ? 8.095 6.892 -22.001 1.00 88.62 88 ILE A C 1
ATOM 728 O O . ILE A 1 88 ? 8.101 7.378 -20.877 1.00 88.62 88 ILE A O 1
ATOM 732 N N . CYS A 1 89 ? 7.561 7.520 -23.048 1.00 84.44 89 CYS A N 1
ATOM 733 C CA . CYS A 1 89 ? 6.918 8.828 -22.968 1.00 84.44 89 CYS A CA 1
ATOM 734 C C . CYS A 1 89 ? 5.759 8.905 -23.963 1.00 84.44 89 CYS A C 1
ATOM 736 O O . CYS A 1 89 ? 5.929 8.622 -25.153 1.00 84.44 89 CYS A O 1
ATOM 738 N N . ASN A 1 90 ? 4.583 9.316 -23.490 1.00 81.88 90 ASN A N 1
ATOM 739 C CA . ASN A 1 90 ? 3.440 9.598 -24.347 1.00 81.88 90 ASN A CA 1
ATOM 740 C C . ASN A 1 90 ? 3.455 11.059 -24.796 1.00 81.88 90 ASN A C 1
ATOM 742 O O . ASN A 1 90 ? 2.824 11.933 -24.204 1.00 81.88 90 ASN A O 1
ATOM 746 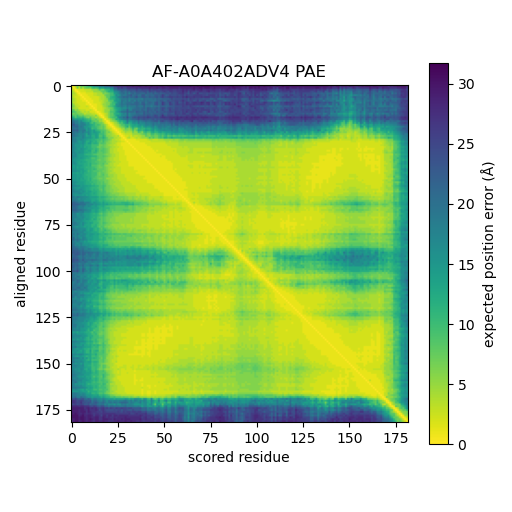N N . ILE A 1 91 ? 4.153 11.290 -25.906 1.00 78.31 91 ILE A N 1
ATOM 747 C CA . ILE A 1 91 ? 4.388 12.619 -26.487 1.00 78.31 91 ILE A CA 1
ATOM 748 C C . ILE A 1 91 ? 3.082 13.303 -26.937 1.00 78.31 91 ILE A C 1
ATOM 750 O O . ILE A 1 91 ? 3.056 14.519 -27.110 1.00 78.31 91 ILE A O 1
ATOM 754 N N . LEU A 1 92 ? 1.982 12.554 -27.105 1.00 80.94 92 LEU A N 1
ATOM 755 C CA . LEU A 1 92 ? 0.687 13.136 -27.476 1.00 80.94 92 LEU A CA 1
ATOM 756 C C . LEU A 1 92 ? 0.072 13.950 -26.334 1.00 80.94 92 LEU A C 1
ATOM 758 O O . LEU A 1 92 ? -0.570 14.967 -26.592 1.00 80.94 92 LEU A O 1
ATOM 762 N N . ASN A 1 93 ? 0.273 13.510 -25.090 1.00 75.06 93 ASN A N 1
ATOM 763 C CA . ASN A 1 93 ? -0.347 14.115 -23.914 1.00 75.06 93 ASN A CA 1
ATOM 764 C C . ASN A 1 93 ? 0.664 14.791 -22.978 1.00 75.06 93 ASN A C 1
ATOM 766 O O . ASN A 1 93 ? 0.270 15.675 -22.218 1.00 75.06 93 ASN A O 1
ATOM 770 N N . ASP A 1 94 ? 1.939 14.398 -23.022 1.00 73.31 94 ASP A N 1
ATOM 771 C CA . ASP A 1 94 ? 3.005 14.980 -22.211 1.00 73.31 94 ASP A CA 1
ATOM 772 C C . ASP A 1 94 ? 4.307 15.099 -23.013 1.00 73.31 94 ASP A C 1
ATOM 774 O O . ASP A 1 94 ? 4.964 14.116 -23.351 1.00 73.31 94 ASP A O 1
ATOM 778 N N . THR A 1 95 ? 4.705 16.333 -23.318 1.00 80.06 95 THR A N 1
ATOM 779 C CA . THR A 1 95 ? 5.958 16.620 -24.026 1.00 80.06 95 THR A CA 1
ATOM 780 C C . THR A 1 95 ? 7.146 16.795 -23.083 1.00 80.06 95 THR A C 1
ATOM 782 O O . THR A 1 95 ? 8.280 16.851 -23.552 1.00 80.06 95 THR A O 1
ATOM 785 N N . ASN A 1 96 ? 6.930 16.890 -21.766 1.00 79.19 96 ASN A N 1
ATOM 786 C CA . ASN A 1 96 ? 8.009 17.149 -20.803 1.00 79.19 96 ASN A CA 1
ATOM 787 C C . ASN A 1 96 ? 8.952 15.948 -20.640 1.00 79.19 96 ASN A C 1
ATOM 789 O O . ASN A 1 96 ? 10.084 16.111 -20.192 1.00 79.19 96 ASN A O 1
ATOM 793 N N . CYS A 1 97 ? 8.498 14.755 -21.029 1.00 79.38 97 CYS A N 1
ATOM 794 C CA . CYS A 1 97 ? 9.284 13.526 -21.040 1.00 79.38 97 CYS A CA 1
ATOM 795 C C . CYS A 1 97 ? 9.975 13.237 -22.390 1.00 79.38 97 CYS A C 1
ATOM 797 O O . CYS A 1 97 ? 10.679 12.234 -22.525 1.00 79.38 97 CYS A O 1
ATOM 799 N N . ALA A 1 98 ? 9.789 14.089 -23.407 1.00 81.25 98 ALA A N 1
ATOM 800 C CA . ALA A 1 98 ? 10.302 13.847 -24.752 1.00 81.25 98 ALA A CA 1
ATOM 801 C C . ALA A 1 98 ? 11.800 14.185 -24.847 1.00 81.25 98 ALA A C 1
ATOM 803 O O . ALA A 1 98 ? 12.193 15.349 -24.921 1.00 81.25 98 ALA A O 1
ATOM 804 N N . SER A 1 99 ? 12.646 13.156 -24.870 1.00 84.69 99 SER A N 1
ATOM 805 C CA . SER A 1 99 ? 14.099 13.297 -24.995 1.00 84.69 99 SER A CA 1
ATOM 806 C C . SER A 1 99 ? 14.696 12.098 -25.743 1.00 84.69 99 SER A C 1
ATOM 808 O O . SER A 1 99 ? 14.333 10.962 -25.430 1.00 84.69 99 SER A O 1
ATOM 810 N N . PRO A 1 100 ? 15.644 12.304 -26.684 1.00 84.19 100 PRO A N 1
ATOM 811 C CA . PRO A 1 100 ? 16.321 11.209 -27.389 1.00 84.19 100 PRO A CA 1
ATOM 812 C C . PRO A 1 100 ? 17.063 10.242 -26.461 1.00 84.19 100 PRO A C 1
ATOM 814 O O . PRO A 1 100 ? 17.224 9.073 -26.794 1.00 84.19 100 PRO A O 1
ATOM 817 N N . ASN A 1 101 ? 17.503 10.731 -25.300 1.00 86.88 101 ASN A N 1
ATOM 818 C CA . ASN A 1 101 ? 18.242 9.944 -24.317 1.00 86.88 101 ASN A CA 1
ATOM 819 C C . ASN A 1 101 ? 17.351 9.439 -23.175 1.00 86.88 101 ASN A C 1
ATOM 821 O O . ASN A 1 101 ? 17.874 8.873 -22.226 1.00 86.88 101 ASN A O 1
ATOM 825 N N . GLY A 1 102 ? 16.032 9.650 -23.239 1.00 88.12 102 GLY A N 1
ATOM 826 C CA . GLY A 1 102 ? 15.144 9.469 -22.093 1.00 88.12 102 GLY A CA 1
ATOM 827 C C . GLY A 1 102 ? 15.241 10.616 -21.084 1.00 88.12 102 GLY A C 1
ATOM 828 O O . GLY A 1 102 ? 15.833 11.667 -21.353 1.00 88.12 102 GLY A O 1
ATOM 829 N N . TYR A 1 103 ? 14.609 10.433 -19.932 1.00 89.44 103 TYR A N 1
ATOM 830 C CA . TYR A 1 103 ? 14.503 11.438 -18.882 1.00 89.44 103 TYR A CA 1
ATOM 831 C C . TYR A 1 103 ? 14.611 10.793 -17.499 1.00 89.44 103 TYR A C 1
ATOM 833 O O . TYR A 1 103 ? 14.359 9.605 -17.309 1.00 89.44 103 TYR A O 1
ATOM 841 N N . VAL A 1 104 ? 14.980 11.597 -16.504 1.00 90.44 104 VAL A N 1
ATOM 842 C CA . VAL A 1 104 ? 14.946 11.173 -15.102 1.00 90.44 104 VAL A CA 1
ATOM 843 C C . VAL A 1 104 ? 13.552 11.459 -14.565 1.00 90.44 104 VAL A C 1
ATOM 845 O O . VAL A 1 104 ? 13.127 12.614 -14.536 1.00 90.44 104 VAL A O 1
ATOM 848 N N . ARG A 1 105 ? 12.849 10.434 -14.086 1.00 88.38 105 ARG A N 1
ATOM 849 C CA . ARG A 1 105 ? 11.485 10.536 -13.553 1.00 88.38 105 ARG A CA 1
ATOM 850 C C . ARG A 1 105 ? 11.354 11.580 -12.452 1.00 88.38 105 ARG A C 1
ATOM 852 O O . ARG A 1 105 ? 10.346 12.272 -12.391 1.00 88.38 105 ARG A O 1
ATOM 859 N N . PHE A 1 106 ? 12.404 11.772 -11.652 1.00 85.50 106 PHE A N 1
ATOM 860 C CA . PHE A 1 106 ? 12.480 12.810 -10.618 1.00 85.50 106 PHE A CA 1
ATOM 861 C C . PHE A 1 106 ? 12.252 14.240 -11.145 1.00 85.50 106 PHE A C 1
ATOM 863 O O . PHE A 1 106 ? 11.848 15.112 -10.380 1.00 85.50 106 PHE A O 1
ATOM 870 N N . ALA A 1 107 ? 12.483 14.489 -12.439 1.00 83.12 107 ALA A N 1
ATOM 871 C CA . ALA A 1 107 ? 12.220 15.781 -13.071 1.00 83.12 107 ALA A CA 1
ATOM 872 C C . ALA A 1 107 ? 10.717 16.109 -13.173 1.00 83.12 107 ALA A C 1
ATOM 874 O O . ALA A 1 107 ? 10.363 17.283 -13.241 1.00 83.12 107 ALA A O 1
ATOM 875 N N . ILE A 1 108 ? 9.845 15.092 -13.160 1.00 80.62 108 ILE A N 1
ATOM 876 C CA . ILE A 1 108 ? 8.388 15.237 -13.325 1.00 80.62 108 ILE A CA 1
ATOM 877 C C . ILE A 1 108 ? 7.573 14.643 -12.160 1.00 80.62 108 ILE A C 1
ATOM 879 O O . ILE A 1 108 ? 6.493 15.139 -11.842 1.00 80.62 108 ILE A O 1
ATOM 883 N N . HIS A 1 109 ? 8.091 13.622 -11.471 1.00 85.06 109 HIS A N 1
ATOM 884 C CA . HIS A 1 109 ? 7.427 12.914 -10.378 1.00 85.06 109 HIS A CA 1
ATOM 885 C C . HIS A 1 109 ? 8.397 12.575 -9.241 1.00 85.06 109 HIS A C 1
ATOM 887 O O . HIS A 1 109 ? 9.442 11.960 -9.444 1.00 85.06 109 HIS A O 1
ATOM 893 N N . LEU A 1 110 ? 8.009 12.915 -8.009 1.00 88.31 110 LEU A N 1
ATOM 894 C CA . LEU A 1 110 ? 8.736 12.546 -6.797 1.00 88.31 110 LEU A CA 1
ATOM 895 C C . LEU A 1 110 ? 8.074 11.333 -6.135 1.00 88.31 110 LEU A C 1
ATOM 897 O O . LEU A 1 110 ? 7.070 11.474 -5.437 1.00 88.31 110 LEU A O 1
ATOM 901 N N . GLU A 1 111 ? 8.663 10.149 -6.309 1.00 89.50 111 GLU A N 1
ATOM 902 C CA . GLU A 1 111 ? 8.124 8.889 -5.775 1.00 89.50 111 GLU A CA 1
ATOM 903 C C . GLU A 1 111 ? 9.183 8.109 -4.974 1.00 89.50 111 GLU A C 1
ATOM 905 O O . GLU A 1 111 ? 9.710 7.094 -5.431 1.00 89.50 111 GLU A O 1
ATOM 910 N N . PRO A 1 112 ? 9.500 8.530 -3.733 1.00 90.88 112 PRO A N 1
ATOM 911 C CA . PRO A 1 112 ? 10.547 7.896 -2.927 1.00 90.88 112 PRO A CA 1
ATOM 912 C C . PRO A 1 112 ? 10.288 6.417 -2.609 1.00 90.88 112 PRO A C 1
ATOM 914 O O . PRO A 1 112 ? 11.207 5.687 -2.251 1.00 90.88 112 PRO A O 1
ATOM 917 N N . ILE A 1 113 ? 9.041 5.958 -2.741 1.00 91.31 113 ILE A N 1
ATOM 918 C CA . ILE A 1 113 ? 8.672 4.557 -2.529 1.00 91.31 113 ILE A CA 1
ATOM 919 C C . ILE A 1 113 ? 9.303 3.611 -3.564 1.00 91.31 113 ILE A C 1
ATOM 921 O O . ILE A 1 113 ? 9.427 2.421 -3.295 1.00 91.31 113 ILE A O 1
ATOM 925 N N . LEU A 1 114 ? 9.756 4.116 -4.717 1.00 92.25 114 LEU A N 1
ATOM 926 C CA . LEU A 1 114 ? 10.370 3.286 -5.757 1.00 92.25 114 LEU A CA 1
ATOM 927 C C . LEU A 1 114 ? 11.762 2.772 -5.375 1.00 92.25 114 LEU A C 1
ATOM 929 O O . LEU A 1 114 ? 12.141 1.683 -5.796 1.00 92.25 114 LEU A O 1
ATOM 933 N N . PHE A 1 115 ? 12.497 3.488 -4.518 1.00 93.81 115 PHE A N 1
ATOM 934 C CA . PHE A 1 115 ? 13.815 3.049 -4.049 1.00 93.81 115 PHE A CA 1
ATOM 935 C C . PHE A 1 115 ? 13.758 1.718 -3.283 1.00 93.81 115 PHE A C 1
ATOM 937 O O . PHE A 1 115 ? 14.436 0.781 -3.703 1.00 93.81 115 PHE A O 1
ATOM 944 N N . PRO A 1 116 ? 12.946 1.550 -2.219 1.00 94.62 116 PRO A N 1
ATOM 945 C CA . PRO A 1 116 ? 12.848 0.251 -1.557 1.00 94.62 116 PRO A CA 1
ATOM 946 C C . PRO A 1 116 ? 12.234 -0.833 -2.458 1.00 94.62 116 PRO A C 1
ATOM 948 O O . PRO A 1 116 ? 12.584 -2.000 -2.307 1.00 94.62 116 PRO A O 1
ATOM 951 N N . ILE A 1 117 ? 11.367 -0.484 -3.419 1.00 94.94 117 ILE A N 1
ATOM 952 C CA . ILE A 1 117 ? 10.833 -1.460 -4.387 1.00 94.94 117 ILE A CA 1
ATOM 953 C C . ILE A 1 117 ? 11.934 -1.942 -5.346 1.00 94.94 117 ILE 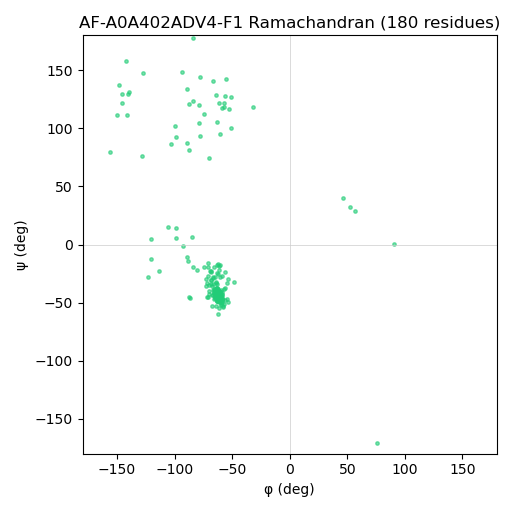A C 1
ATOM 955 O O . ILE A 1 117 ? 11.961 -3.123 -5.686 1.00 94.94 117 ILE A O 1
ATOM 959 N N . SER A 1 118 ? 12.899 -1.089 -5.709 1.00 95.44 118 SER A N 1
ATOM 960 C CA . SER A 1 118 ? 14.041 -1.480 -6.553 1.00 95.44 118 SER A CA 1
ATOM 961 C C . SER A 1 118 ? 14.902 -2.580 -5.938 1.00 95.44 118 SER A C 1
ATOM 963 O O . SER A 1 118 ? 15.440 -3.417 -6.656 1.00 95.44 118 SER A O 1
ATOM 965 N N . TRP A 1 119 ? 14.953 -2.674 -4.608 1.00 95.25 119 TRP A N 1
ATOM 966 C CA . TRP A 1 119 ? 15.631 -3.786 -3.945 1.00 95.25 119 TRP A CA 1
ATOM 967 C C . TRP A 1 119 ? 14.913 -5.120 -4.154 1.00 95.25 119 TRP A C 1
ATOM 969 O O . TRP A 1 119 ? 15.570 -6.154 -4.228 1.00 95.25 119 TRP A O 1
ATOM 979 N N . LEU A 1 120 ? 13.584 -5.120 -4.307 1.00 94.81 120 LEU A N 1
ATOM 980 C CA . LEU A 1 120 ? 12.834 -6.336 -4.640 1.00 94.81 120 LEU A CA 1
ATOM 981 C C . LEU A 1 120 ? 13.149 -6.813 -6.064 1.00 94.81 120 LEU A C 1
ATOM 983 O O . LEU A 1 120 ? 13.180 -8.017 -6.310 1.00 94.81 120 LEU A O 1
ATOM 987 N N . TYR A 1 121 ? 13.458 -5.883 -6.970 1.00 94.88 121 TYR A N 1
ATOM 988 C CA . TYR A 1 121 ? 13.817 -6.189 -8.356 1.00 94.88 121 TYR A CA 1
ATOM 989 C C . TYR A 1 121 ? 15.165 -6.903 -8.489 1.00 94.88 121 TYR A C 1
ATOM 991 O O . TYR A 1 121 ? 15.362 -7.640 -9.455 1.00 94.88 121 TYR A O 1
ATOM 999 N N . LEU A 1 122 ? 16.054 -6.765 -7.497 1.00 93.56 122 LEU A N 1
ATOM 1000 C CA . LEU A 1 122 ? 17.290 -7.551 -7.409 1.00 93.56 122 LEU A CA 1
ATOM 1001 C C . LEU A 1 122 ? 17.019 -9.042 -7.164 1.00 93.56 122 LEU A C 1
ATOM 1003 O O . LEU A 1 122 ? 17.826 -9.883 -7.548 1.00 93.56 122 LEU A O 1
ATOM 1007 N N . ILE A 1 123 ? 15.900 -9.370 -6.511 1.00 94.38 123 ILE A N 1
ATOM 1008 C CA . ILE A 1 123 ? 15.488 -10.754 -6.245 1.00 94.38 123 ILE A CA 1
ATOM 1009 C C . ILE A 1 123 ? 14.700 -11.291 -7.440 1.00 94.38 123 ILE A C 1
ATOM 1011 O O . ILE A 1 123 ? 14.928 -12.413 -7.887 1.00 94.38 123 ILE A O 1
ATOM 1015 N N . TRP A 1 124 ? 13.759 -10.494 -7.946 1.00 94.06 124 TRP A N 1
ATOM 1016 C CA . TRP A 1 124 ? 12.905 -10.872 -9.062 1.00 94.06 124 TRP A CA 1
ATOM 1017 C C . TRP A 1 124 ? 12.509 -9.628 -9.861 1.00 94.06 124 TRP A C 1
ATOM 1019 O O . TRP A 1 124 ? 11.783 -8.775 -9.372 1.00 94.06 124 TRP A O 1
ATOM 1029 N N . SER A 1 125 ? 12.999 -9.501 -11.091 1.00 92.50 125 SER A N 1
ATOM 1030 C CA . SER A 1 125 ? 12.655 -8.384 -11.978 1.00 92.50 125 SER A CA 1
ATOM 1031 C C . SER A 1 125 ? 11.380 -8.704 -12.767 1.00 92.50 125 SER A C 1
ATOM 1033 O O . SER A 1 125 ? 11.459 -9.165 -13.904 1.00 92.50 125 SER A O 1
ATOM 1035 N N . ASP A 1 126 ? 10.211 -8.520 -12.148 1.00 93.31 126 ASP A N 1
ATOM 1036 C CA . ASP A 1 126 ? 8.906 -8.739 -12.788 1.00 93.31 126 ASP A CA 1
ATOM 1037 C C . ASP A 1 126 ? 7.893 -7.644 -12.381 1.00 93.31 126 ASP A C 1
ATOM 1039 O O . ASP A 1 126 ? 7.713 -7.391 -11.180 1.00 93.31 126 ASP A O 1
ATOM 1043 N N . PRO A 1 127 ? 7.171 -7.030 -13.343 1.00 90.75 127 PRO A N 1
ATOM 1044 C CA . PRO A 1 127 ? 6.210 -5.952 -13.084 1.00 90.75 127 PRO A CA 1
ATOM 1045 C C . PRO A 1 127 ? 5.055 -6.362 -12.162 1.00 90.75 127 PRO A C 1
ATOM 1047 O O . PRO A 1 127 ? 4.377 -5.509 -11.582 1.00 90.75 127 PRO A O 1
ATOM 1050 N N . ARG A 1 128 ? 4.810 -7.663 -11.975 1.00 93.75 128 ARG A N 1
ATOM 1051 C CA . ARG A 1 128 ? 3.800 -8.176 -11.041 1.00 93.75 128 ARG A CA 1
ATOM 1052 C C . ARG A 1 128 ? 4.094 -7.796 -9.596 1.00 93.75 128 ARG A C 1
ATOM 1054 O O . ARG A 1 128 ? 3.157 -7.658 -8.807 1.00 93.75 128 ARG A O 1
ATOM 1061 N N . ILE A 1 129 ? 5.359 -7.552 -9.251 1.00 94.25 129 ILE A N 1
ATOM 1062 C CA . ILE A 1 129 ? 5.740 -7.041 -7.929 1.00 94.25 129 ILE A CA 1
ATOM 1063 C C . ILE A 1 129 ? 5.015 -5.732 -7.622 1.00 94.25 129 ILE A C 1
ATOM 1065 O O . ILE A 1 129 ? 4.569 -5.549 -6.491 1.00 94.25 129 ILE A O 1
ATOM 1069 N N . LEU A 1 130 ? 4.821 -4.858 -8.615 1.00 93.12 130 LEU A N 1
ATOM 1070 C CA . LEU A 1 130 ? 4.183 -3.554 -8.428 1.00 93.12 130 LEU A CA 1
ATOM 1071 C C . LEU A 1 130 ? 2.772 -3.692 -7.854 1.00 93.12 130 LEU A C 1
ATOM 1073 O O . LEU A 1 130 ? 2.470 -3.119 -6.805 1.00 93.12 130 LEU A O 1
ATOM 1077 N N . PHE A 1 131 ? 1.913 -4.496 -8.492 1.00 93.00 131 PHE A N 1
ATOM 1078 C CA . PHE A 1 131 ? 0.545 -4.666 -8.002 1.00 93.00 131 PHE A CA 1
ATOM 1079 C C . PHE A 1 131 ? 0.480 -5.505 -6.727 1.00 93.00 131 PHE A C 1
ATOM 1081 O O . PHE A 1 131 ? -0.414 -5.276 -5.913 1.00 93.00 131 PHE A O 1
ATOM 1088 N N . VAL A 1 132 ? 1.409 -6.444 -6.510 1.00 95.31 132 VAL A N 1
ATOM 1089 C CA . VAL A 1 132 ? 1.479 -7.209 -5.255 1.00 95.31 132 VAL A CA 1
ATOM 1090 C C . VAL A 1 132 ? 1.794 -6.272 -4.093 1.00 95.31 132 VAL A C 1
ATOM 1092 O O . VAL A 1 132 ? 1.037 -6.221 -3.122 1.00 95.31 132 VAL A O 1
ATOM 1095 N N . VAL A 1 133 ? 2.861 -5.480 -4.212 1.00 94.56 133 VAL A N 1
ATOM 1096 C CA . VAL A 1 133 ? 3.289 -4.522 -3.185 1.00 94.56 133 VAL A CA 1
ATOM 1097 C C . VAL A 1 133 ? 2.204 -3.479 -2.939 1.00 94.56 133 VAL A C 1
ATOM 1099 O O . VAL A 1 133 ? 1.829 -3.254 -1.788 1.00 94.56 133 VAL A O 1
ATOM 1102 N N . GLN A 1 134 ? 1.638 -2.893 -3.998 1.00 92.81 134 GLN A N 1
ATOM 1103 C CA . GLN A 1 134 ? 0.553 -1.920 -3.873 1.00 92.81 134 GLN A CA 1
ATOM 1104 C C . GLN A 1 134 ? -0.661 -2.516 -3.148 1.00 92.81 134 GLN A C 1
ATOM 1106 O O . GLN A 1 134 ? -1.187 -1.890 -2.227 1.00 92.81 134 GLN A O 1
ATOM 1111 N N . THR A 1 135 ? -1.089 -3.728 -3.520 1.00 95.38 135 THR A N 1
ATOM 1112 C CA . THR A 1 135 ? -2.246 -4.391 -2.897 1.00 95.38 135 THR A CA 1
ATOM 1113 C C . THR A 1 135 ? -2.002 -4.641 -1.413 1.00 95.38 135 THR A C 1
ATOM 1115 O O . THR A 1 135 ? -2.870 -4.345 -0.593 1.00 95.38 135 THR A O 1
ATOM 1118 N N . VAL A 1 136 ? -0.812 -5.131 -1.053 1.00 96.19 136 VAL A N 1
ATOM 1119 C CA . VAL A 1 136 ? -0.444 -5.379 0.346 1.00 96.19 136 VAL A CA 1
ATOM 1120 C C . VAL A 1 136 ? -0.422 -4.076 1.140 1.00 96.19 136 VAL A C 1
ATOM 1122 O O . VAL A 1 136 ? -1.045 -4.010 2.195 1.00 96.19 136 VAL A O 1
ATOM 1125 N N . ILE A 1 137 ? 0.230 -3.023 0.638 1.00 94.94 137 ILE A N 1
ATOM 1126 C CA . ILE A 1 137 ? 0.303 -1.723 1.325 1.00 94.94 137 ILE A CA 1
ATOM 1127 C C . ILE A 1 137 ? -1.097 -1.148 1.564 1.00 94.94 137 ILE A C 1
ATOM 1129 O O . ILE A 1 137 ? -1.396 -0.710 2.677 1.00 94.94 137 ILE A O 1
ATOM 1133 N N . VAL A 1 138 ? -1.970 -1.186 0.552 1.00 94.75 138 VAL A N 1
ATOM 1134 C CA . VAL A 1 138 ? -3.363 -0.741 0.688 1.00 94.75 138 VAL A CA 1
ATOM 1135 C C . VAL A 1 138 ? -4.091 -1.581 1.734 1.00 94.75 138 VAL A C 1
ATOM 1137 O O . VAL A 1 138 ? -4.691 -1.025 2.648 1.00 94.75 138 VAL A O 1
ATOM 1140 N N . ALA A 1 139 ? -4.004 -2.910 1.670 1.00 96.31 139 ALA A N 1
ATOM 1141 C CA . ALA A 1 139 ? -4.705 -3.779 2.610 1.00 96.31 139 ALA A CA 1
ATOM 1142 C C . ALA A 1 139 ? -4.230 -3.577 4.062 1.00 96.31 139 ALA A C 1
ATOM 1144 O O . ALA A 1 139 ? -5.043 -3.555 4.990 1.00 96.31 139 ALA A O 1
ATOM 1145 N N . LEU A 1 140 ? -2.929 -3.340 4.268 1.00 97.38 140 LEU A N 1
ATOM 1146 C CA . LEU A 1 140 ? -2.360 -3.017 5.579 1.00 97.38 140 LEU A CA 1
ATOM 1147 C C . LEU A 1 140 ? -2.936 -1.724 6.180 1.00 97.38 140 LEU A C 1
ATOM 1149 O O . LEU A 1 140 ? -2.945 -1.588 7.403 1.00 97.38 140 LEU A O 1
ATOM 1153 N N . GLY A 1 141 ? -3.490 -0.816 5.370 1.00 96.12 141 GLY A N 1
ATOM 1154 C CA . GLY A 1 141 ? -4.202 0.376 5.837 1.00 96.12 141 GLY A CA 1
ATOM 1155 C C . GLY A 1 141 ? -5.458 0.084 6.674 1.00 96.12 141 GLY A C 1
ATOM 1156 O O . GLY A 1 141 ? -5.897 0.943 7.444 1.00 96.12 141 GLY A O 1
ATOM 1157 N N . ALA A 1 142 ? -5.991 -1.143 6.632 1.00 97.19 142 ALA A N 1
ATOM 1158 C CA . ALA A 1 142 ? -7.105 -1.557 7.486 1.00 97.19 142 ALA A CA 1
ATOM 1159 C C . ALA A 1 142 ? -6.742 -1.548 8.984 1.00 97.19 142 ALA A C 1
ATOM 1161 O O . ALA A 1 142 ? -7.591 -1.244 9.825 1.00 97.19 142 ALA A O 1
ATOM 1162 N N . TYR A 1 143 ? -5.481 -1.830 9.336 1.00 97.56 143 TYR A N 1
ATOM 1163 C CA . TYR A 1 143 ? -5.020 -1.829 10.728 1.00 97.56 143 TYR A CA 1
ATOM 1164 C C . TYR A 1 143 ? -5.012 -0.430 11.368 1.00 97.56 143 TYR A C 1
ATOM 1166 O O . TYR A 1 143 ? -5.639 -0.271 12.418 1.00 97.56 143 TYR A O 1
ATOM 1174 N N . PRO A 1 144 ? -4.378 0.610 10.784 1.00 96.44 144 PRO A N 1
ATOM 1175 C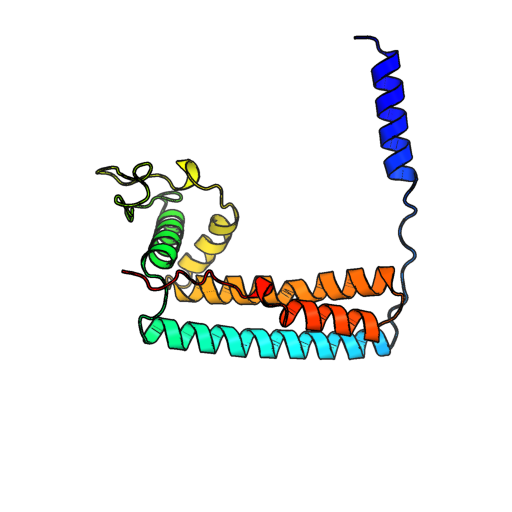 CA . PRO A 1 144 ? -4.458 1.957 11.337 1.00 96.44 144 PRO A CA 1
ATOM 1176 C C . PRO A 1 144 ? -5.887 2.514 11.302 1.00 96.44 144 PRO A C 1
ATOM 1178 O O . PRO A 1 144 ? -6.267 3.207 12.245 1.00 96.44 144 PRO A O 1
ATOM 1181 N N . ALA A 1 145 ? -6.707 2.164 10.301 1.00 95.94 145 ALA A N 1
ATOM 1182 C CA . ALA A 1 145 ? -8.130 2.514 10.290 1.00 95.94 145 ALA A CA 1
ATOM 1183 C C . ALA A 1 145 ? -8.870 1.916 11.501 1.00 95.94 145 ALA A C 1
ATOM 1185 O O . ALA A 1 145 ? -9.561 2.638 12.224 1.00 95.94 145 ALA A O 1
ATOM 1186 N N . TYR A 1 146 ? -8.658 0.625 11.785 1.00 96.50 146 TYR A N 1
ATOM 1187 C CA . TYR A 1 146 ? -9.191 -0.042 12.973 1.00 96.50 146 TYR A CA 1
ATOM 1188 C C . TYR A 1 146 ? -8.711 0.615 14.268 1.00 96.50 146 TYR A C 1
ATOM 1190 O O . TYR A 1 146 ? -9.517 0.921 15.145 1.00 96.50 146 TYR A O 1
ATOM 1198 N N . TRP A 1 147 ? -7.405 0.855 14.410 1.00 95.12 147 TRP A N 1
ATOM 1199 C CA . TRP A 1 147 ? -6.844 1.434 15.632 1.00 95.12 147 TRP A CA 1
ATOM 1200 C C . TRP A 1 147 ? -7.364 2.846 15.889 1.00 95.12 147 TRP A C 1
ATOM 1202 O O . TRP A 1 147 ? -7.723 3.162 17.025 1.00 95.12 147 TRP A O 1
ATOM 1212 N N . LEU A 1 148 ? -7.466 3.671 14.845 1.00 94.31 148 LEU A N 1
ATOM 1213 C CA . LEU A 1 148 ? -8.006 5.021 14.943 1.00 94.31 148 LEU A CA 1
ATOM 1214 C C . LEU A 1 148 ? -9.496 5.006 15.298 1.00 94.31 148 LEU A C 1
ATOM 1216 O O . LEU A 1 148 ? -9.915 5.706 16.222 1.00 94.31 148 LEU A O 1
ATOM 1220 N N . ALA A 1 149 ? -10.295 4.179 14.619 1.00 95.06 149 ALA A N 1
ATOM 1221 C CA . ALA A 1 149 ? -11.716 4.046 14.918 1.00 95.06 149 ALA A CA 1
ATOM 1222 C C . ALA A 1 149 ? -11.935 3.519 16.343 1.00 95.06 149 ALA A C 1
ATOM 1224 O O . ALA A 1 149 ? -12.787 4.022 17.068 1.00 95.06 149 ALA A O 1
ATOM 1225 N N . ARG A 1 150 ? -11.104 2.579 16.803 1.00 94.44 150 ARG A N 1
ATOM 1226 C CA . ARG A 1 150 ? -11.148 2.052 18.171 1.00 94.44 150 ARG A CA 1
ATOM 1227 C C . ARG A 1 150 ? -10.816 3.116 19.211 1.00 94.44 150 ARG A C 1
ATOM 1229 O O . ARG A 1 150 ? -11.459 3.167 20.258 1.00 94.44 150 ARG A O 1
ATOM 1236 N N . LEU A 1 151 ? -9.835 3.968 18.919 1.00 92.50 151 LEU A N 1
ATOM 1237 C CA . LEU A 1 151 ? -9.449 5.081 19.782 1.00 92.50 151 LEU A CA 1
ATOM 1238 C C . LEU A 1 151 ? -10.588 6.096 19.949 1.00 92.50 151 LEU A C 1
ATOM 1240 O O . LEU A 1 151 ? -10.779 6.627 21.041 1.00 92.50 151 LEU A O 1
ATOM 1244 N N . ARG A 1 152 ? -11.346 6.354 18.876 1.00 92.44 152 ARG A N 1
ATOM 1245 C CA . ARG A 1 152 ? -12.412 7.366 18.841 1.00 92.44 152 ARG A CA 1
ATOM 1246 C C . ARG A 1 152 ? -13.770 6.843 19.306 1.00 92.44 152 ARG A C 1
ATOM 1248 O O . ARG A 1 152 ? -14.425 7.507 20.097 1.00 92.44 152 ARG A O 1
ATOM 1255 N N . LEU A 1 153 ? -14.175 5.664 18.842 1.00 93.31 153 LEU A N 1
ATOM 1256 C CA . LEU A 1 153 ? -15.501 5.086 19.089 1.00 93.31 153 LEU A CA 1
ATOM 1257 C C . LEU A 1 153 ? -15.564 4.253 20.369 1.00 93.31 153 LEU A C 1
ATOM 1259 O O . LEU A 1 153 ? -16.655 3.902 20.806 1.00 93.31 153 LEU A O 1
ATOM 1263 N N . ARG A 1 154 ? -14.405 3.894 20.947 1.00 92.75 154 ARG A N 1
ATOM 1264 C CA . ARG A 1 154 ? -14.305 3.074 22.168 1.00 92.75 154 ARG A CA 1
ATOM 1265 C C . ARG A 1 154 ? -15.106 1.762 22.079 1.00 92.75 154 ARG A C 1
ATOM 1267 O O . ARG A 1 154 ? -15.625 1.268 23.073 1.00 92.75 154 ARG A O 1
ATOM 1274 N N . ASN A 1 155 ? -15.201 1.192 20.878 1.00 94.19 155 ASN A N 1
ATOM 1275 C CA . ASN A 1 155 ? -15.939 -0.037 20.596 1.00 94.19 155 ASN A CA 1
ATOM 1276 C C . ASN A 1 155 ? -15.212 -0.836 19.508 1.00 94.19 155 ASN A C 1
ATOM 1278 O O . ASN A 1 155 ? -14.994 -0.330 18.406 1.00 94.19 155 ASN A O 1
ATOM 1282 N N . GLU A 1 156 ? -14.827 -2.077 19.812 1.00 95.50 156 GLU A N 1
ATOM 1283 C CA . GLU A 1 156 ? -14.090 -2.936 18.882 1.00 95.50 156 GLU A CA 1
ATOM 1284 C C . GLU A 1 156 ? -14.890 -3.288 17.627 1.00 95.50 156 GLU A C 1
ATOM 1286 O O . GLU A 1 156 ? -14.32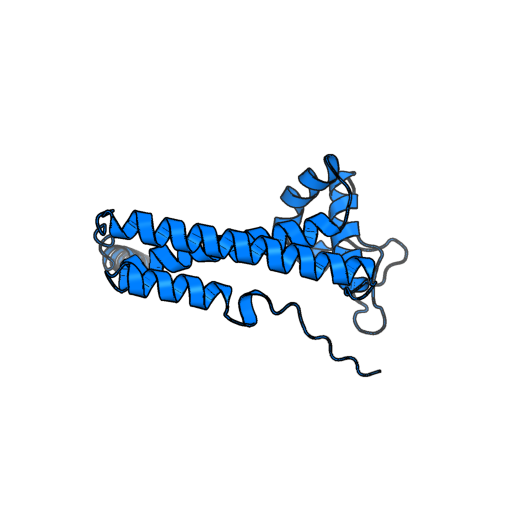7 -3.287 16.539 1.00 95.50 156 GLU A O 1
ATOM 1291 N N . TRP A 1 157 ? -16.189 -3.557 17.748 1.00 96.81 157 TRP A N 1
ATOM 1292 C CA . TRP A 1 157 ? -17.020 -3.975 16.616 1.00 96.81 157 TRP A CA 1
ATOM 1293 C C . TRP A 1 157 ? -17.268 -2.834 15.639 1.00 96.81 157 TRP A C 1
ATOM 1295 O O . TRP A 1 157 ? -17.097 -3.013 14.436 1.00 96.81 157 TRP A O 1
ATOM 1305 N N . LEU A 1 158 ? -17.597 -1.645 16.155 1.00 96.56 158 LEU A N 1
ATOM 1306 C CA . LEU A 1 158 ? -17.732 -0.454 15.315 1.00 96.56 158 LEU A CA 1
ATOM 1307 C C . LEU A 1 158 ? -16.400 -0.122 14.642 1.00 96.56 158 LEU A C 1
ATOM 1309 O O . LEU A 1 158 ? -16.362 0.140 13.445 1.00 96.56 158 LEU A O 1
ATOM 1313 N N . ALA A 1 159 ? -15.290 -0.209 15.375 1.00 96.38 159 ALA A N 1
ATOM 1314 C CA . ALA A 1 159 ? -13.972 -0.007 14.794 1.00 96.38 159 ALA A CA 1
ATOM 1315 C C . ALA A 1 159 ? -13.639 -1.036 13.700 1.00 96.38 159 ALA A C 1
ATOM 1317 O O . ALA A 1 159 ? -13.073 -0.675 12.670 1.00 96.38 159 ALA A O 1
ATOM 1318 N N . GLY A 1 160 ? -14.010 -2.304 13.901 1.00 97.12 160 GLY A N 1
ATOM 1319 C CA . GLY A 1 160 ? -13.871 -3.355 12.895 1.00 97.12 160 GLY A CA 1
ATOM 1320 C C . GLY A 1 160 ? -14.697 -3.071 11.641 1.00 97.12 160 GLY A C 1
ATOM 1321 O O . GLY A 1 160 ? -14.192 -3.230 10.533 1.00 97.12 160 GLY A O 1
ATOM 1322 N N . ALA A 1 161 ? -15.919 -2.556 11.797 1.00 96.88 161 ALA A N 1
ATOM 1323 C CA . ALA A 1 161 ? -16.744 -2.132 10.669 1.00 96.88 161 ALA A CA 1
ATOM 1324 C C . ALA A 1 161 ? -16.069 -1.018 9.849 1.00 96.88 161 ALA A C 1
ATOM 1326 O O . ALA A 1 161 ? -16.066 -1.089 8.625 1.00 96.88 161 ALA A O 1
ATOM 1327 N N . PHE A 1 162 ? -15.420 -0.040 10.490 1.00 96.25 162 PHE A N 1
ATOM 1328 C CA . PHE A 1 162 ? -14.645 0.991 9.782 1.00 96.25 162 PHE A CA 1
ATOM 1329 C C . PHE A 1 162 ? -13.453 0.420 9.002 1.00 96.25 162 PHE A C 1
ATOM 1331 O O . PHE A 1 162 ? -13.174 0.877 7.896 1.00 96.25 162 PHE A O 1
ATOM 1338 N N . ALA A 1 163 ? -12.772 -0.594 9.538 1.00 96.75 163 ALA A N 1
ATOM 1339 C CA . ALA A 1 163 ? -11.688 -1.271 8.827 1.00 96.75 163 ALA A CA 1
ATOM 1340 C C . ALA A 1 163 ? -12.193 -2.042 7.595 1.00 96.75 163 ALA A C 1
ATOM 1342 O O . ALA A 1 163 ? -11.566 -2.001 6.538 1.00 96.75 163 ALA A O 1
ATOM 1343 N N . LEU A 1 164 ? -13.357 -2.691 7.699 1.00 95.94 164 LEU A N 1
ATOM 1344 C CA . LEU A 1 164 ? -14.004 -3.344 6.558 1.00 95.94 164 LEU A CA 1
ATOM 1345 C C . LEU A 1 164 ? -14.479 -2.327 5.517 1.00 95.94 164 LEU A C 1
ATOM 1347 O O . LEU A 1 164 ? -14.252 -2.521 4.325 1.00 95.94 164 LEU A O 1
ATOM 1351 N N . LEU A 1 165 ? -15.082 -1.219 5.956 1.00 9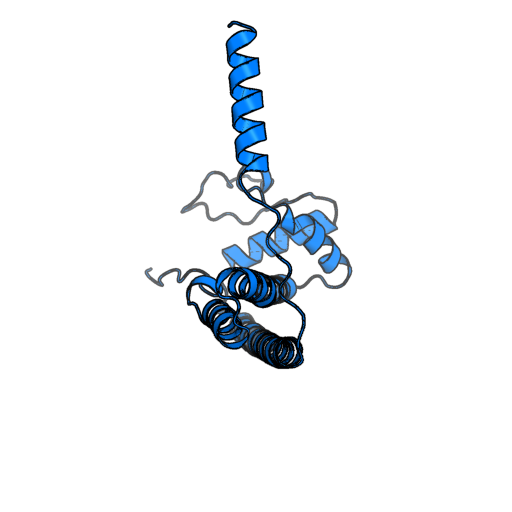5.12 165 LEU A N 1
ATOM 1352 C CA . LEU A 1 165 ? -15.470 -0.121 5.072 1.00 95.12 165 LEU A CA 1
ATOM 1353 C C . LEU A 1 165 ? -14.261 0.443 4.329 1.00 95.1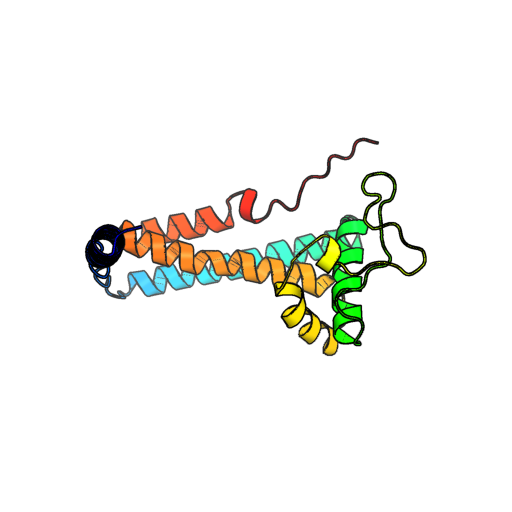2 165 LEU A C 1
ATOM 1355 O O . LEU A 1 165 ? -14.365 0.689 3.135 1.00 95.12 165 LEU A O 1
ATOM 1359 N N . TYR A 1 166 ? -13.112 0.589 4.993 1.00 95.19 166 TYR A N 1
ATOM 1360 C CA . TYR A 1 166 ? -11.868 1.006 4.350 1.00 95.19 166 TYR A CA 1
ATOM 1361 C C . TYR A 1 166 ? -11.448 0.052 3.217 1.00 95.19 166 TYR A C 1
ATOM 1363 O O . TYR A 1 166 ? -11.141 0.510 2.115 1.00 95.19 166 TYR A O 1
ATOM 1371 N N . LEU A 1 167 ? -11.485 -1.265 3.453 1.00 93.94 167 LEU A N 1
ATOM 1372 C CA . LEU A 1 167 ? -11.132 -2.262 2.435 1.00 93.94 167 LEU A CA 1
ATOM 1373 C C . LEU A 1 167 ? -12.112 -2.255 1.252 1.00 93.94 167 LEU A C 1
ATOM 1375 O O . LEU A 1 167 ? -11.693 -2.366 0.106 1.00 93.94 167 LEU A O 1
ATOM 1379 N N . ILE A 1 168 ? -13.410 -2.094 1.509 1.00 91.00 168 ILE A N 1
ATOM 1380 C CA . ILE A 1 168 ? -14.450 -2.151 0.467 1.00 91.00 168 ILE A CA 1
ATOM 1381 C C . ILE A 1 168 ? -14.613 -0.802 -0.255 1.00 91.00 168 ILE A C 1
ATOM 1383 O O . ILE A 1 168 ? -15.158 -0.750 -1.361 1.00 91.00 168 ILE A O 1
ATOM 1387 N N . TYR A 1 169 ? -14.155 0.300 0.346 1.00 89.12 169 TYR A N 1
ATOM 1388 C CA . TYR A 1 169 ? -14.352 1.638 -0.195 1.00 89.12 169 TYR A CA 1
ATOM 1389 C C . TYR A 1 169 ? -13.772 1.748 -1.612 1.00 89.12 169 TYR A C 1
ATOM 1391 O O . TYR A 1 169 ? -12.572 1.573 -1.785 1.00 89.12 169 TYR A O 1
ATOM 1399 N N . PRO A 1 170 ? -14.568 2.108 -2.638 1.00 65.38 170 PRO A N 1
ATOM 1400 C CA . PRO A 1 170 ? -14.126 2.073 -4.027 1.00 65.38 170 PRO A CA 1
ATOM 1401 C C . PRO A 1 170 ? -12.837 2.833 -4.319 1.00 65.38 170 PRO A C 1
ATOM 1403 O O . PRO A 1 170 ? -12.121 2.458 -5.237 1.00 65.38 170 PRO A O 1
ATOM 1406 N N . ALA A 1 171 ? -12.528 3.899 -3.576 1.00 62.28 171 ALA A N 1
ATOM 1407 C CA . ALA A 1 171 ? -11.300 4.654 -3.806 1.00 62.28 171 ALA A CA 1
ATOM 1408 C C . ALA A 1 171 ? -10.035 3.944 -3.301 1.00 62.28 171 ALA A C 1
ATOM 1410 O O . ALA A 1 171 ? -8.956 4.292 -3.766 1.00 62.28 171 ALA A O 1
ATOM 1411 N N . SER A 1 172 ? -10.142 2.961 -2.396 1.00 60.62 172 SER A N 1
ATOM 1412 C CA . SER A 1 172 ? -8.975 2.209 -1.919 1.00 60.62 172 SER A CA 1
ATOM 1413 C C . SER A 1 172 ? -8.358 1.358 -3.034 1.00 60.62 172 SER A C 1
ATOM 1415 O O . SER A 1 172 ? -7.145 1.178 -3.060 1.00 60.62 172 SER A O 1
ATOM 1417 N N . TYR A 1 173 ? -9.168 0.917 -4.004 1.00 62.62 173 TYR A N 1
ATOM 1418 C CA . TYR A 1 173 ? -8.729 0.103 -5.142 1.00 62.62 173 TYR A CA 1
ATOM 1419 C C . TYR A 1 173 ? -8.987 0.743 -6.511 1.00 62.62 173 TYR A C 1
ATOM 1421 O O . TYR A 1 173 ? -8.736 0.101 -7.534 1.00 62.62 173 TYR A O 1
ATOM 1429 N N . ARG A 1 174 ? -9.490 1.988 -6.575 1.00 52.59 174 ARG A N 1
ATOM 1430 C CA . ARG A 1 174 ? -9.684 2.715 -7.842 1.00 52.59 174 ARG A CA 1
ATOM 1431 C C . ARG A 1 174 ? -8.326 3.091 -8.438 1.00 52.59 174 ARG A C 1
ATOM 1433 O O . ARG A 1 174 ? -7.945 4.257 -8.463 1.00 52.59 174 ARG A O 1
ATOM 1440 N N . LEU A 1 175 ? -7.636 2.098 -8.997 1.00 49.62 175 LEU A N 1
ATOM 1441 C CA . LEU A 1 175 ? -6.786 2.299 -10.156 1.00 49.62 175 LEU A CA 1
ATOM 1442 C C . LEU A 1 175 ? -7.686 2.880 -11.247 1.00 49.62 175 LEU A C 1
ATOM 1444 O O . LEU A 1 175 ? -8.721 2.312 -11.604 1.00 49.62 175 LEU A O 1
ATOM 1448 N N . ARG A 1 176 ? -7.334 4.095 -11.658 1.00 50.31 176 ARG A N 1
ATOM 1449 C CA . ARG A 1 176 ? -8.015 4.953 -12.627 1.00 50.31 176 ARG A CA 1
ATOM 1450 C C . ARG A 1 176 ? -8.720 4.130 -13.719 1.00 50.31 176 ARG A C 1
ATOM 1452 O O . ARG A 1 176 ? -8.072 3.453 -14.510 1.00 50.31 176 ARG A O 1
ATOM 1459 N N . ARG A 1 177 ? -10.054 4.246 -13.808 1.00 38.44 177 ARG A N 1
ATOM 1460 C CA . ARG A 1 177 ? -10.756 4.062 -15.088 1.00 38.44 177 ARG A CA 1
ATOM 1461 C C . ARG A 1 177 ? -10.194 5.135 -16.017 1.00 38.44 177 ARG A C 1
ATOM 1463 O O . ARG A 1 177 ? -10.662 6.269 -15.967 1.00 38.44 177 ARG A O 1
ATOM 1470 N N . GLN A 1 178 ? -9.190 4.810 -16.822 1.00 40.34 178 GLN A N 1
ATOM 1471 C CA . GLN A 1 178 ? -9.061 5.511 -18.085 1.00 40.34 178 GLN A CA 1
ATOM 1472 C C . GLN A 1 178 ? -10.152 4.948 -18.984 1.00 40.34 178 GLN A C 1
ATOM 1474 O O . GLN A 1 178 ? -10.235 3.756 -19.274 1.00 40.34 178 GLN A O 1
ATOM 1479 N N . ILE A 1 179 ? -11.097 5.834 -19.254 1.00 35.97 179 ILE A N 1
ATOM 1480 C CA . ILE A 1 179 ? -12.164 5.662 -20.211 1.00 35.97 179 ILE A CA 1
ATOM 1481 C C . ILE A 1 179 ? -11.497 5.273 -21.529 1.00 35.97 179 ILE A C 1
ATOM 1483 O O . ILE A 1 179 ? -10.737 6.049 -22.097 1.00 35.97 179 ILE A O 1
ATOM 1487 N N . SER A 1 180 ? -11.799 4.062 -21.992 1.00 43.44 180 SER A N 1
ATOM 1488 C CA . SER A 1 180 ? -11.826 3.764 -23.417 1.00 43.44 180 SER A CA 1
ATOM 1489 C C . SER A 1 180 ? -12.703 4.827 -24.071 1.00 43.44 180 SER A C 1
ATOM 1491 O O . SER A 1 180 ? -13.918 4.781 -23.926 1.00 43.44 180 SER A O 1
ATOM 1493 N N . MET A 1 181 ? -12.081 5.830 -24.685 1.00 38.00 181 MET A N 1
ATOM 1494 C CA . MET A 1 181 ? -12.648 6.627 -25.768 1.00 38.00 181 MET A CA 1
ATOM 1495 C C . MET A 1 181 ? -11.501 7.231 -26.578 1.00 38.00 181 MET A C 1
ATOM 1497 O O . MET A 1 181 ? -11.177 8.407 -26.419 1.00 38.00 181 MET A O 1
ATOM 1501 N N . ARG A 1 182 ? -10.939 6.393 -27.452 1.00 34.44 182 ARG A N 1
ATOM 1502 C CA . ARG A 1 182 ? -10.665 6.600 -28.887 1.00 34.44 182 ARG A CA 1
ATOM 1503 C C . ARG A 1 182 ? -9.415 5.851 -29.315 1.00 34.44 182 ARG A C 1
ATOM 1505 O O . ARG A 1 182 ? -8.395 5.970 -28.611 1.00 34.44 182 ARG A O 1
#

Radius of gyration: 22.54 Å; Cα contacts (8 Å, |Δi|>4): 148; chains: 1; bounding box: 40×55×56 Å

Mean predicted aligned error: 8.76 Å

pLDDT: mean 86.96, std 13.71, range [34.44, 98.44]

Solvent-accessible surface area (backbone atoms only — not comparable to full-atom values): 10504 Å² total; per-residue (Å²): 138,62,74,69,60,55,53,51,52,51,49,51,51,50,48,59,63,62,69,57,68,81,77,78,83,78,78,86,48,74,61,45,56,53,44,49,52,54,50,52,50,51,35,50,52,49,40,54,50,51,45,52,51,50,49,56,32,48,80,67,68,68,51,63,61,67,67,51,48,40,54,41,42,18,26,51,29,38,57,72,74,42,68,34,36,34,74,77,56,60,61,90,85,38,61,90,51,66,46,100,85,30,37,51,43,71,81,82,47,88,62,78,71,45,60,70,51,13,60,50,38,75,79,52,81,53,68,66,53,56,58,46,52,51,44,48,57,53,44,56,49,30,54,61,43,23,54,52,35,28,72,74,66,72,35,54,66,65,9,41,50,50,17,51,48,52,68,67,34,67,77,70,72,57,70,75,82,74,74,91,80,130

Foldseek 3Di:
DDPVVVVVVVVVVVVVVVVDDDQPDQDCDPLNVVLVVVLVVVLVVQLVVQLVVVVVCVVVVNDDCLVLVLLLVQLQCCLVPNHRWDDRDDCVVDVPQDDPRTDRVVVPDDDPVSNVVSVVCVVPSDSSSVSSVLSNVLSVVLVVQLVVCCSVVVDNVRSSVSSVCSSPPCVSPCPDPPDPDD

InterPro domains:
  IPR018650 Sulfolobus virus STSV1, Orf64 [PF09852] (57-173)

Secondary structure (DSSP, 8-state):
--HHHHHHHHHHHHHHHHSSPPPPPPP--HHHHHHHHHHHHHHHHHHHHHHHHHHHHHHTT-S-HHHHHHHHHHHHHHHTTSTTEE----TTT--TT--TT-EEGGGT---TTHHHHHHHHTT---THHHHHHHHHHHHHTHHHHHHHHHHHH--HHHHHHHHHHHHH-HHHH---------

Organism: NCBI:txid2014872